Protein AF-A0AA37PE83-F1 (afdb_monomer_lite)

Foldseek 3Di:
DPPDDDDCCCVDVNVVALALLVLLQVPLPPDDPDNVCSNQVSLCRGPQRVDPPQQDDDPVDDFVVSQQSVLCSLLVDRPCPQPPDDDRGSSSCSVCVQLSLLLSLLVCLLVVPLVSNVVSVVVHPQLLSLLLSCLSSVVVVHCSCVVVCVVVVRDHDPDNSLLSNVVSHDPSSVSSCVVVLVVVPDPNLVSLVVVCVNDPVVNVVVVLVVVVVDDDVVSVVVVVVVVVVNVVSVVVNVVVVVVVVPDD

Sequence (248 aa):
MDMMPGIFRKHSWWADRRDLFTLLQHFGLSRTTEPRDINYALCGNSTDASGPGILTPDYEMLTHKLVQDVSKFLFLYDLTGVAGLRLVSITDLATRVEQLNHIAILGHIQNKDKTSCMRLISCETSVSRLRAAGAYARLCGSSMLDKVLRRNGIVLRRRDPIQEVFQDSGCDTIEFLISNLAALQHHEREAIGLIFKYRPLGDIADASKQFLSGNSRASWAHSWALAMLAAWLFHRWESFTTDRRLLP

Organism: NCBI:txid700344

Secondary structure (DSSP, 8-state):
--SS-SGGGGGSHHHH---HHHHHHHHTT---SSHHHHHHHHHHH-TTT-STTTS---SSS-HHHHHHHHHHHHHSS-GGG-TT----SHHHHHHHHHHHHHHHHHHHHHTT-HHHHHHHHHH---HHHHHHHHHHHHHTT--TTHHHHHHTT-PPPSS-HHHHHHHHS-HHHHHHHHHHHTT-TTSHHHHHHHHHHHS-HHHHHHHHHHHHTS--HHHHHHHHHHHHHHHHHHHHHHHHHHHGGG--

Radius of gyration: 20.69 Å; chains: 1; bounding box: 69×40×56 Å

pLDDT: mean 71.99, std 18.64, range [29.77, 92.81]

Structure (mmCIF, N/CA/C/O backbone):
data_AF-A0AA37PE83-F1
#
_entry.id   AF-A0AA37PE83-F1
#
loop_
_atom_site.group_PDB
_atom_site.id
_atom_site.type_symbol
_atom_site.label_atom_id
_atom_site.label_alt_id
_atom_site.label_comp_id
_atom_site.label_asym_id
_atom_site.label_entity_id
_atom_site.label_seq_id
_atom_site.pdbx_PDB_ins_code
_atom_site.Cartn_x
_atom_site.Cartn_y
_atom_site.Cartn_z
_atom_site.occupancy
_atom_site.B_iso_or_equiv
_atom_site.auth_seq_id
_atom_site.auth_comp_id
_atom_site.auth_asym_id
_atom_site.auth_atom_id
_atom_site.pdbx_PDB_model_num
ATOM 1 N N . MET A 1 1 ? -22.581 -2.296 13.962 1.00 45.69 1 MET A N 1
ATOM 2 C CA . MET A 1 1 ? -22.622 -1.150 13.028 1.00 45.69 1 MET A CA 1
ATOM 3 C C . MET A 1 1 ? -22.653 -1.698 11.620 1.00 45.69 1 MET A C 1
ATOM 5 O O . MET A 1 1 ? -21.804 -2.520 11.307 1.00 45.69 1 MET A O 1
ATOM 9 N N . ASP A 1 2 ? -23.610 -1.273 10.802 1.00 56.50 2 ASP A N 1
ATOM 10 C CA . ASP A 1 2 ? -23.607 -1.576 9.370 1.00 56.50 2 ASP A CA 1
ATOM 11 C C . ASP A 1 2 ? -23.003 -0.352 8.663 1.00 56.50 2 ASP A C 1
ATOM 13 O O . ASP A 1 2 ? -23.610 0.716 8.669 1.00 56.50 2 ASP A O 1
ATOM 17 N N . MET A 1 3 ? -21.769 -0.460 8.153 1.00 63.53 3 MET A N 1
ATOM 18 C CA . MET A 1 3 ? -21.036 0.691 7.584 1.00 63.53 3 MET A CA 1
ATOM 19 C C . MET A 1 3 ? -21.670 1.233 6.294 1.00 63.53 3 MET A C 1
ATOM 21 O O . MET A 1 3 ? -21.407 2.367 5.908 1.00 63.53 3 MET A O 1
ATOM 25 N N . MET A 1 4 ? -22.511 0.439 5.626 1.00 66.81 4 MET A N 1
ATOM 26 C CA . MET A 1 4 ? -23.218 0.859 4.419 1.00 66.81 4 MET A CA 1
ATOM 27 C C . MET A 1 4 ? -24.602 0.183 4.341 1.00 66.81 4 MET A C 1
ATOM 29 O O . MET A 1 4 ? -24.741 -0.876 3.719 1.00 66.81 4 MET A O 1
ATOM 33 N N . PRO A 1 5 ? -25.630 0.738 5.011 1.00 62.62 5 PRO A N 1
ATOM 34 C CA . PRO A 1 5 ? -26.968 0.158 5.005 1.00 62.62 5 PRO A CA 1
ATOM 35 C C . PRO A 1 5 ? -27.691 0.428 3.673 1.00 62.62 5 PRO A C 1
ATOM 37 O O . PRO A 1 5 ? -27.595 1.514 3.105 1.00 62.62 5 PRO A O 1
ATOM 40 N N . GLY A 1 6 ? -28.463 -0.552 3.190 1.00 73.69 6 GLY A N 1
ATOM 41 C CA . GLY A 1 6 ? -29.455 -0.353 2.126 1.00 73.69 6 GLY A CA 1
ATOM 42 C C . GLY A 1 6 ? -29.215 -1.087 0.799 1.00 73.69 6 GLY A C 1
ATOM 43 O O . GLY A 1 6 ? -28.262 -1.840 0.609 1.00 73.69 6 GLY A O 1
ATOM 44 N N . ILE A 1 7 ? -30.146 -0.862 -0.133 1.00 68.38 7 ILE A N 1
ATOM 45 C CA . ILE A 1 7 ? -30.316 -1.598 -1.402 1.00 68.38 7 ILE A CA 1
ATOM 46 C C . ILE A 1 7 ? -29.125 -1.377 -2.355 1.00 68.38 7 ILE A C 1
ATOM 48 O O . ILE A 1 7 ? -28.748 -2.274 -3.107 1.00 68.38 7 ILE A O 1
ATOM 52 N N . PHE A 1 8 ? -28.463 -0.220 -2.257 1.00 67.62 8 PHE A N 1
ATOM 53 C CA . PHE A 1 8 ? -27.291 0.131 -3.066 1.00 67.62 8 PHE A CA 1
ATOM 54 C C . PHE A 1 8 ? -26.040 -0.692 -2.740 1.00 67.62 8 PHE A C 1
ATOM 56 O O . PHE A 1 8 ? -25.096 -0.702 -3.524 1.00 67.62 8 PHE A O 1
ATOM 63 N N . ARG A 1 9 ? -26.037 -1.438 -1.627 1.00 73.81 9 ARG A N 1
ATOM 64 C CA . ARG A 1 9 ? -24.907 -2.277 -1.212 1.00 73.81 9 ARG A CA 1
ATOM 65 C C . ARG A 1 9 ? -24.540 -3.349 -2.230 1.00 73.81 9 ARG A C 1
ATOM 67 O O . ARG A 1 9 ? -23.369 -3.670 -2.349 1.00 73.81 9 ARG A O 1
ATOM 74 N N . LYS A 1 10 ? -25.524 -3.877 -2.966 1.00 74.88 10 LYS A N 1
ATOM 75 C CA . LYS A 1 10 ? -25.324 -4.911 -3.999 1.00 74.88 10 LYS A CA 1
ATOM 76 C C . LYS A 1 10 ? -24.744 -4.370 -5.309 1.00 74.88 10 LYS A C 1
ATOM 78 O O . LYS A 1 10 ? -24.352 -5.162 -6.155 1.00 74.88 10 LYS A O 1
ATOM 83 N N . HIS A 1 11 ? -24.737 -3.051 -5.484 1.00 77.44 11 HIS A N 1
ATOM 84 C CA . HIS A 1 11 ? -24.348 -2.387 -6.729 1.00 77.44 11 HIS A CA 1
ATOM 85 C C . HIS A 1 11 ? -23.204 -1.384 -6.528 1.00 77.44 11 HIS A C 1
ATOM 87 O O . HIS A 1 11 ? -22.958 -0.557 -7.400 1.00 77.44 11 HIS A O 1
ATOM 93 N N . SER A 1 12 ? -22.538 -1.412 -5.373 1.00 79.44 12 SER A N 1
ATOM 94 C CA . SER A 1 12 ? -21.402 -0.543 -5.074 1.00 79.44 12 SER A CA 1
ATOM 95 C C . SER A 1 12 ? -20.122 -1.354 -4.898 1.00 79.44 12 SER A C 1
ATOM 97 O O . SER A 1 12 ? -20.166 -2.574 -4.746 1.00 79.44 12 SER A O 1
ATOM 99 N N . TRP A 1 13 ? -18.992 -0.645 -4.804 1.00 80.81 13 TRP A N 1
ATOM 100 C CA . TRP A 1 13 ? -17.680 -1.215 -4.484 1.00 80.81 13 TRP A CA 1
ATOM 101 C C . TRP A 1 13 ? -17.703 -2.150 -3.259 1.00 80.81 13 TRP A C 1
ATOM 103 O O . TRP A 1 13 ? -16.908 -3.081 -3.183 1.00 80.81 13 TRP A O 1
ATOM 113 N N . TRP A 1 14 ? -18.644 -1.948 -2.324 1.00 82.31 14 TRP A N 1
ATOM 114 C CA . TRP A 1 14 ? -18.819 -2.792 -1.141 1.00 82.31 14 TRP A CA 1
ATOM 115 C C . TRP A 1 14 ? -19.218 -4.235 -1.492 1.00 82.31 14 TRP A C 1
ATOM 117 O O . TRP A 1 14 ? -18.885 -5.154 -0.750 1.00 82.31 14 TRP A O 1
ATOM 127 N N . ALA A 1 15 ? -19.956 -4.475 -2.579 1.00 78.19 15 ALA A N 1
ATOM 128 C CA . ALA A 1 15 ? -20.245 -5.841 -3.030 1.00 78.19 15 ALA A CA 1
ATOM 129 C C . ALA A 1 15 ? -19.031 -6.491 -3.703 1.00 78.19 15 ALA A C 1
ATOM 131 O O . ALA A 1 15 ? -18.844 -7.700 -3.572 1.00 78.19 15 ALA A O 1
ATOM 132 N N . ASP A 1 16 ? -18.213 -5.686 -4.380 1.00 77.25 16 ASP A N 1
ATOM 133 C CA . ASP A 1 16 ? -17.126 -6.166 -5.230 1.00 77.25 16 ASP A CA 1
ATOM 134 C C . ASP A 1 16 ? -15.856 -6.472 -4.435 1.00 77.25 16 ASP A C 1
ATOM 136 O O . ASP A 1 16 ? -15.210 -7.500 -4.652 1.00 77.25 16 ASP A O 1
ATOM 140 N N . ARG A 1 17 ? -15.475 -5.581 -3.511 1.00 82.88 17 ARG A N 1
ATOM 141 C CA . ARG A 1 17 ? -14.185 -5.656 -2.828 1.00 82.88 17 ARG A CA 1
ATOM 142 C C . ARG A 1 17 ? -14.255 -5.106 -1.408 1.00 82.88 17 ARG A C 1
ATOM 144 O O . ARG A 1 17 ? -14.419 -3.912 -1.186 1.00 82.88 17 ARG A O 1
ATOM 151 N N . ARG A 1 18 ? -14.100 -6.005 -0.433 1.00 88.00 18 ARG A N 1
ATOM 152 C CA . ARG A 1 18 ? -14.115 -5.696 1.008 1.00 88.00 18 ARG A CA 1
ATOM 153 C C . ARG A 1 18 ? -12.852 -6.169 1.705 1.00 88.00 18 ARG A C 1
ATOM 155 O O . ARG A 1 18 ? -12.926 -6.699 2.804 1.00 88.00 18 ARG A O 1
ATOM 162 N N . ASP A 1 19 ? -11.708 -6.033 1.052 1.00 90.75 19 ASP A N 1
ATOM 163 C CA . ASP A 1 19 ? -10.437 -6.225 1.744 1.00 90.75 19 ASP A CA 1
ATOM 164 C C . ASP A 1 19 ? -10.110 -5.014 2.629 1.00 90.75 19 ASP A C 1
ATOM 166 O O . ASP A 1 19 ? -10.685 -3.926 2.484 1.00 90.75 19 ASP A O 1
ATOM 170 N N . LEU A 1 20 ? -9.188 -5.209 3.573 1.00 91.50 20 LEU A N 1
ATOM 171 C CA . LEU A 1 20 ? -8.849 -4.181 4.554 1.00 91.50 20 LEU A CA 1
ATOM 172 C C . LEU A 1 20 ? -8.273 -2.932 3.874 1.00 91.50 20 LEU A C 1
ATOM 174 O O . LEU A 1 20 ? -8.510 -1.817 4.335 1.00 91.50 20 LEU A O 1
ATOM 178 N N . PHE A 1 21 ? -7.569 -3.117 2.755 1.00 91.75 21 PHE A N 1
ATOM 179 C CA . PHE A 1 21 ? -7.047 -2.035 1.926 1.00 91.75 21 PHE A CA 1
ATOM 180 C C . PHE A 1 21 ? -8.169 -1.107 1.439 1.00 91.75 21 PHE A C 1
ATOM 182 O O . PHE A 1 21 ? -8.131 0.101 1.683 1.00 91.75 21 PHE A O 1
ATOM 189 N N . THR A 1 22 ? -9.199 -1.678 0.812 1.00 90.12 22 THR A N 1
ATOM 190 C CA . THR A 1 22 ? -10.344 -0.931 0.269 1.00 90.12 22 THR A CA 1
ATOM 191 C C . THR A 1 22 ? -11.151 -0.279 1.393 1.00 90.12 22 THR A C 1
ATOM 193 O O . THR A 1 22 ? -11.563 0.879 1.301 1.00 90.12 22 THR A O 1
ATOM 196 N N . LEU A 1 23 ? -11.332 -0.989 2.509 1.00 91.12 23 LEU A N 1
ATOM 197 C CA . LEU A 1 23 ? -12.021 -0.457 3.682 1.00 91.12 23 LEU A CA 1
ATOM 198 C C . LEU A 1 23 ? -11.279 0.736 4.306 1.00 91.12 23 LEU A C 1
ATOM 200 O O . LEU A 1 23 ? -11.919 1.730 4.650 1.00 91.12 23 LEU A O 1
ATOM 204 N N . LEU A 1 24 ? -9.948 0.692 4.399 1.00 90.50 24 LEU A N 1
ATOM 205 C CA . LEU A 1 24 ? -9.141 1.824 4.870 1.00 90.50 24 LEU A CA 1
ATOM 206 C C . LEU A 1 24 ? -9.205 3.022 3.923 1.00 90.50 24 LEU A C 1
ATOM 208 O O . LEU A 1 24 ? -9.301 4.153 4.396 1.00 90.50 24 LEU A O 1
ATOM 212 N N . GLN A 1 25 ? -9.210 2.785 2.611 1.00 88.94 25 GLN A N 1
ATOM 213 C CA . GLN A 1 25 ? -9.329 3.845 1.609 1.00 88.94 25 GLN A CA 1
ATOM 214 C C . GLN A 1 25 ? -10.647 4.625 1.751 1.00 88.94 25 GLN A C 1
ATOM 216 O O . GLN A 1 25 ? -10.657 5.849 1.632 1.00 88.94 25 GLN A O 1
ATOM 221 N N . HIS A 1 26 ? -11.755 3.935 2.034 1.00 87.62 26 HIS A N 1
ATOM 222 C CA . HIS A 1 26 ? -13.078 4.561 2.110 1.00 87.62 26 HIS A CA 1
ATOM 223 C C . HIS A 1 26 ? -13.471 5.050 3.508 1.00 87.62 26 HIS A C 1
ATOM 225 O O . HIS A 1 26 ? -14.160 6.062 3.627 1.00 87.62 26 HIS A O 1
ATOM 231 N N . PHE A 1 27 ? -13.054 4.347 4.562 1.00 88.75 27 PHE A N 1
ATOM 232 C CA . PHE A 1 27 ? -13.527 4.586 5.928 1.00 88.75 27 PHE A CA 1
ATOM 233 C C . PHE A 1 27 ? -12.411 4.865 6.934 1.00 88.75 27 PHE A C 1
ATOM 235 O O . PHE A 1 27 ? -12.715 5.162 8.090 1.00 88.75 27 PHE A O 1
ATOM 242 N N . GLY A 1 28 ? -11.139 4.828 6.534 1.00 85.69 28 GLY A N 1
ATOM 243 C CA . GLY A 1 28 ? -10.006 5.009 7.446 1.00 85.69 28 GLY A CA 1
ATOM 244 C C . GLY A 1 28 ? -9.911 6.398 8.093 1.00 85.69 28 GLY A C 1
ATOM 245 O O . GLY A 1 28 ? -9.179 6.564 9.063 1.00 85.69 28 GLY A O 1
ATOM 246 N N . LEU A 1 29 ? -10.673 7.381 7.597 1.00 86.62 29 LEU A N 1
ATOM 247 C CA . LEU A 1 29 ? -10.790 8.735 8.164 1.00 86.62 29 LEU A CA 1
ATOM 248 C C . LEU A 1 29 ? -12.126 8.972 8.890 1.00 86.62 29 LEU A C 1
ATOM 250 O O . LEU A 1 29 ? -12.487 10.116 9.178 1.00 86.62 29 LEU A O 1
ATOM 254 N N . SER A 1 30 ? -12.890 7.910 9.155 1.00 84.38 30 SER A N 1
ATOM 255 C CA . SER A 1 30 ? -14.155 8.007 9.888 1.00 84.38 30 SER A CA 1
ATOM 256 C C . SER A 1 30 ? -13.922 8.519 11.307 1.00 84.38 30 SER A C 1
ATOM 258 O O . SER A 1 30 ? -12.906 8.228 11.930 1.00 84.38 30 SER A O 1
ATOM 260 N N . ARG A 1 31 ? -14.880 9.278 11.848 1.00 79.94 31 ARG A N 1
ATOM 261 C CA . ARG A 1 31 ? -14.774 9.790 13.219 1.00 79.94 31 ARG A CA 1
ATOM 262 C C . ARG A 1 31 ? -14.907 8.651 14.227 1.00 79.94 31 ARG A C 1
ATOM 264 O O . ARG A 1 31 ? -15.923 7.960 14.228 1.00 79.94 31 ARG A O 1
ATOM 271 N N . THR A 1 32 ? -13.934 8.528 15.123 1.00 79.81 32 THR A N 1
ATOM 272 C CA . THR A 1 32 ? -13.999 7.651 16.298 1.00 79.81 32 THR A CA 1
ATOM 273 C C . THR A 1 32 ? -13.432 8.372 17.510 1.00 79.81 32 THR A C 1
ATOM 275 O O . THR A 1 32 ? -12.628 9.295 17.378 1.00 79.81 32 THR A O 1
ATOM 278 N N . THR A 1 33 ? -13.885 7.973 18.696 1.00 79.62 33 THR A N 1
ATOM 279 C CA . THR A 1 33 ? -13.349 8.491 19.962 1.00 79.62 33 THR A CA 1
ATOM 280 C C . THR A 1 33 ? -11.978 7.885 20.250 1.00 79.62 33 THR A C 1
ATOM 282 O O . THR A 1 33 ? -11.092 8.572 20.745 1.00 79.62 33 THR A O 1
ATOM 285 N N . GLU A 1 34 ? -11.797 6.613 19.893 1.00 82.69 34 GLU A N 1
ATOM 286 C CA . GLU A 1 34 ? -10.542 5.880 20.015 1.00 82.69 34 GLU A CA 1
ATOM 287 C C . GLU A 1 34 ? -10.014 5.544 18.606 1.00 82.69 34 GLU A C 1
ATOM 289 O O . GLU A 1 34 ? -10.690 4.840 17.849 1.00 82.69 34 GLU A O 1
ATOM 294 N N . PRO A 1 35 ? -8.829 6.041 18.201 1.00 76.50 35 PRO A N 1
ATOM 295 C CA . PRO A 1 35 ? -8.258 5.784 16.876 1.00 76.50 35 PRO A CA 1
ATOM 296 C C . PRO A 1 35 ? -8.161 4.299 16.500 1.00 76.50 35 PRO A C 1
ATOM 298 O O . PRO A 1 35 ? -8.314 3.955 15.325 1.00 76.50 35 PRO A O 1
ATOM 301 N N . ARG A 1 36 ? -7.938 3.408 17.477 1.00 85.75 36 ARG A N 1
ATOM 302 C CA . ARG A 1 36 ? -7.867 1.951 17.249 1.00 85.75 36 ARG A CA 1
ATOM 303 C C . ARG A 1 36 ? -9.196 1.347 16.794 1.00 85.75 36 ARG A C 1
ATOM 305 O O . ARG A 1 36 ? -9.181 0.370 16.044 1.00 85.75 36 ARG A O 1
ATOM 312 N N . ASP A 1 37 ? -10.324 1.953 17.173 1.00 87.25 37 ASP A N 1
ATOM 313 C CA . ASP A 1 37 ? -11.660 1.460 16.819 1.00 87.25 37 ASP A CA 1
ATOM 314 C C . ASP A 1 37 ? -11.876 1.432 15.311 1.00 87.25 37 ASP A C 1
ATOM 316 O O . ASP A 1 37 ? -12.517 0.510 14.814 1.00 87.25 37 ASP A O 1
ATOM 320 N N . ILE A 1 38 ? -11.312 2.397 14.570 1.00 86.88 38 ILE A N 1
ATOM 321 C CA . ILE A 1 38 ? -11.371 2.392 13.102 1.00 86.88 38 ILE A CA 1
ATOM 322 C C . ILE A 1 38 ? -10.777 1.085 12.597 1.00 86.88 38 ILE A C 1
ATOM 324 O O . ILE A 1 38 ? -11.404 0.362 11.833 1.00 86.88 38 ILE A O 1
ATOM 328 N N . ASN A 1 39 ? -9.579 0.749 13.060 1.00 86.25 39 ASN A N 1
ATOM 329 C CA . ASN A 1 39 ? -8.865 -0.411 12.563 1.00 86.25 39 ASN A CA 1
ATOM 330 C C . ASN A 1 39 ? -9.590 -1.711 12.909 1.00 86.25 39 ASN A C 1
ATOM 332 O O . ASN A 1 39 ? -9.850 -2.519 12.023 1.00 86.25 39 ASN A O 1
ATOM 336 N N . TYR A 1 40 ? -9.999 -1.881 14.167 1.00 87.75 40 TYR A N 1
ATOM 337 C CA . TYR A 1 40 ? -10.698 -3.092 14.597 1.00 87.75 40 TYR A CA 1
ATOM 338 C C . TYR A 1 40 ? -12.077 -3.236 13.953 1.00 87.75 40 TYR A C 1
ATOM 340 O O . TYR A 1 40 ? -12.451 -4.341 13.552 1.00 87.75 40 TYR A O 1
ATOM 348 N N . ALA A 1 41 ? -12.804 -2.134 13.755 1.00 88.69 41 ALA A N 1
ATOM 349 C CA . ALA A 1 41 ? -14.061 -2.158 13.019 1.00 88.69 41 ALA A CA 1
ATOM 350 C C . ALA A 1 41 ? -13.848 -2.563 11.553 1.00 88.69 41 ALA A C 1
ATOM 352 O O . ALA A 1 41 ? -14.590 -3.408 11.044 1.00 88.69 41 ALA A O 1
ATOM 353 N N . LEU A 1 42 ? -12.842 -1.998 10.875 1.00 89.75 42 LEU A N 1
ATOM 354 C CA . LEU A 1 42 ? -12.539 -2.339 9.483 1.00 89.75 42 LEU A CA 1
ATOM 355 C C . LEU A 1 42 ? -12.021 -3.776 9.353 1.00 89.75 42 LEU A C 1
ATOM 357 O O . LEU A 1 42 ? -12.479 -4.492 8.467 1.00 89.75 42 LEU A O 1
ATOM 361 N N . CYS A 1 43 ? -11.170 -4.243 10.269 1.00 89.12 43 CYS A N 1
ATOM 362 C CA . CYS A 1 43 ? -10.712 -5.634 10.312 1.00 89.12 43 CYS A CA 1
ATOM 363 C C . CYS A 1 43 ? -11.883 -6.605 10.470 1.00 89.12 43 CYS A C 1
ATOM 365 O O . CYS A 1 43 ? -11.996 -7.557 9.702 1.00 89.12 43 CYS A O 1
ATOM 367 N N . GLY A 1 44 ? -12.808 -6.324 11.394 1.00 86.38 44 GLY A N 1
ATOM 368 C CA . GLY A 1 44 ? -14.001 -7.148 11.604 1.00 86.38 44 GLY A CA 1
ATOM 369 C C . GLY A 1 44 ? -14.965 -7.183 10.410 1.00 86.38 44 GLY A C 1
ATOM 370 O O . GLY A 1 44 ? -15.763 -8.109 10.301 1.00 86.38 44 GLY A O 1
ATOM 371 N N . ASN A 1 45 ? -14.891 -6.202 9.505 1.00 86.69 45 ASN A N 1
ATOM 372 C CA . ASN A 1 45 ? -15.703 -6.151 8.283 1.00 86.69 45 ASN A CA 1
ATOM 373 C C . ASN A 1 45 ? -14.951 -6.612 7.029 1.00 86.69 45 ASN A C 1
ATOM 375 O O . ASN A 1 45 ? -15.576 -6.772 5.974 1.00 86.69 45 ASN A O 1
ATOM 379 N N . SER A 1 46 ? -13.639 -6.814 7.137 1.00 89.75 46 SER A N 1
ATOM 380 C CA . SER A 1 46 ? -12.796 -7.187 6.016 1.00 89.75 46 SER A CA 1
ATOM 381 C C . SER A 1 46 ? -12.910 -8.669 5.687 1.00 89.75 46 SER A C 1
ATOM 383 O O . SER A 1 46 ? -12.812 -9.516 6.567 1.00 89.75 46 SER A O 1
ATOM 385 N N . THR A 1 47 ? -12.996 -9.009 4.404 1.00 89.19 47 THR A N 1
ATOM 386 C CA . THR A 1 47 ? -12.944 -10.400 3.939 1.00 89.19 47 THR A CA 1
ATOM 387 C C . THR A 1 47 ? -11.573 -11.050 4.110 1.00 89.19 47 THR A C 1
ATOM 389 O O . THR A 1 47 ? -11.501 -12.275 4.131 1.00 89.19 47 THR A O 1
ATOM 392 N N . ASP A 1 48 ? -10.493 -10.265 4.202 1.00 89.56 48 ASP A N 1
ATOM 393 C CA . ASP A 1 48 ? -9.123 -10.784 4.330 1.00 89.56 48 ASP A CA 1
ATOM 394 C C . ASP A 1 48 ? -8.539 -10.668 5.747 1.00 89.56 48 ASP A C 1
ATOM 396 O O . ASP A 1 48 ? -7.545 -11.330 6.042 1.00 89.56 48 ASP A O 1
ATOM 400 N N . ALA A 1 49 ? -9.167 -9.881 6.630 1.00 88.12 49 ALA A N 1
ATOM 401 C CA . ALA A 1 49 ? -8.664 -9.609 7.980 1.00 88.12 49 ALA A CA 1
ATOM 402 C C . ALA A 1 49 ? -9.614 -10.025 9.118 1.00 88.12 49 ALA A C 1
ATOM 404 O O . ALA A 1 49 ? -9.209 -9.978 10.278 1.00 88.12 49 ALA A O 1
ATOM 405 N N . SER A 1 50 ? -10.837 -10.493 8.829 1.00 83.12 50 SER A N 1
ATOM 406 C CA . SER A 1 50 ? -11.809 -10.900 9.862 1.00 83.12 50 SER A CA 1
ATOM 407 C C . SER A 1 50 ? -11.507 -12.253 10.533 1.00 83.12 50 SER A C 1
ATOM 409 O O . SER A 1 50 ? -12.353 -12.784 11.252 1.00 83.12 50 SER A O 1
ATOM 411 N N . GLY A 1 51 ? -10.349 -12.860 10.261 1.00 77.88 51 GLY A N 1
ATOM 412 C CA . GLY A 1 51 ? -9.959 -14.167 10.791 1.00 77.88 51 GLY A CA 1
ATOM 413 C C . GLY A 1 51 ? -9.277 -14.088 12.165 1.00 77.88 51 GLY A C 1
ATOM 414 O O . GLY A 1 51 ? -8.608 -13.096 12.468 1.00 77.88 51 GLY A O 1
ATOM 415 N N . PRO A 1 52 ? -9.390 -15.138 13.000 1.00 73.56 52 PRO A N 1
ATOM 416 C CA . PRO A 1 52 ? -8.692 -15.190 14.281 1.00 73.56 52 PRO A CA 1
ATOM 417 C C . PRO A 1 52 ? -7.171 -15.124 14.078 1.00 73.56 52 PRO A C 1
ATOM 419 O O . PRO A 1 52 ? -6.618 -15.841 13.246 1.00 73.56 52 PRO A O 1
ATOM 422 N N . GLY A 1 53 ? -6.496 -14.268 14.852 1.00 72.62 53 GLY A N 1
ATOM 423 C CA . GLY A 1 53 ? -5.032 -14.162 14.870 1.00 72.62 53 GLY A CA 1
ATOM 424 C C . GLY A 1 53 ? -4.406 -13.283 13.784 1.00 72.62 53 GLY A C 1
ATOM 425 O O . GLY A 1 53 ? -3.185 -13.175 13.752 1.00 72.62 53 GLY A O 1
ATOM 426 N N . ILE A 1 54 ? -5.199 -12.649 12.913 1.00 74.50 54 ILE A N 1
ATOM 427 C CA . ILE A 1 54 ? -4.673 -11.774 11.853 1.00 74.50 54 ILE A CA 1
ATOM 428 C C . ILE A 1 54 ? -4.417 -10.359 12.390 1.00 74.50 54 ILE A C 1
ATOM 430 O O . ILE A 1 54 ? -3.294 -9.870 12.323 1.00 74.50 54 ILE A O 1
ATOM 434 N N . LEU A 1 55 ? -5.447 -9.720 12.954 1.00 81.38 55 LEU A N 1
ATOM 435 C CA . LEU A 1 55 ? -5.398 -8.387 13.572 1.00 81.38 55 LEU A CA 1
ATOM 436 C C . LEU A 1 55 ? -6.402 -8.334 14.735 1.00 81.38 55 LEU A C 1
ATOM 438 O O . LEU A 1 55 ? -7.399 -7.611 14.703 1.00 81.38 55 LEU A O 1
ATOM 442 N N . THR A 1 56 ? -6.187 -9.191 15.736 1.00 82.62 56 THR A N 1
ATOM 443 C CA . THR A 1 56 ? -7.099 -9.328 16.878 1.00 82.62 56 THR A CA 1
ATOM 444 C C . THR A 1 56 ? -7.159 -8.021 17.681 1.00 82.62 56 THR A C 1
ATOM 446 O O . THR A 1 56 ? -6.105 -7.442 17.945 1.00 82.62 56 THR A O 1
ATOM 449 N N . PRO A 1 57 ? -8.355 -7.561 18.098 1.00 84.38 57 PRO A N 1
ATOM 450 C CA . PRO A 1 57 ? -8.482 -6.371 18.927 1.00 84.38 57 PRO A CA 1
ATOM 451 C C . PRO A 1 57 ? -7.708 -6.494 20.239 1.00 84.38 57 PRO A C 1
ATOM 453 O O . PRO A 1 57 ? -8.043 -7.314 21.091 1.00 84.38 57 PRO A O 1
ATOM 456 N N . ASP A 1 58 ? -6.693 -5.650 20.395 1.00 87.44 58 ASP A N 1
ATOM 457 C CA . ASP A 1 58 ? -5.919 -5.489 21.621 1.00 87.44 58 ASP A CA 1
ATOM 458 C C . ASP A 1 58 ? -5.807 -3.991 21.938 1.00 87.44 58 ASP A C 1
ATOM 460 O O . ASP A 1 58 ? -5.149 -3.218 21.237 1.00 87.44 58 ASP A O 1
ATOM 464 N N . TYR A 1 59 ? -6.513 -3.551 22.976 1.00 86.94 59 TYR A N 1
ATOM 465 C CA . TYR A 1 59 ? -6.526 -2.147 23.393 1.00 86.94 59 TYR A CA 1
ATOM 466 C C . TYR A 1 59 ? -5.354 -1.784 24.315 1.00 86.94 59 TYR A C 1
ATOM 468 O O . TYR A 1 59 ? -5.113 -0.597 24.559 1.00 86.94 59 TYR A O 1
ATOM 476 N N . GLU A 1 60 ? -4.598 -2.773 24.787 1.00 89.56 60 GLU A N 1
ATOM 477 C CA . GLU A 1 60 ? -3.359 -2.567 25.538 1.00 89.56 60 GLU A CA 1
ATOM 478 C C . GLU A 1 60 ? -2.169 -2.376 24.585 1.00 89.56 60 GLU A C 1
ATOM 480 O O . GLU A 1 60 ? -1.201 -1.688 24.921 1.00 89.56 60 GLU A O 1
ATOM 485 N N . MET A 1 61 ? -2.271 -2.887 23.352 1.00 87.94 61 MET A N 1
ATOM 486 C CA . MET A 1 61 ? -1.252 -2.714 22.318 1.00 87.94 61 MET A CA 1
ATOM 487 C C . MET A 1 61 ? -0.963 -1.237 22.010 1.00 87.94 61 MET A C 1
ATOM 489 O O . MET A 1 61 ? -1.844 -0.409 21.753 1.00 87.94 61 MET A O 1
ATOM 493 N N . LEU A 1 62 ? 0.325 -0.901 21.959 1.00 88.56 62 LEU A N 1
ATOM 494 C CA . LEU A 1 62 ? 0.798 0.438 21.617 1.00 88.56 62 LEU A CA 1
ATOM 495 C C . LEU A 1 62 ? 0.471 0.794 20.157 1.00 88.56 62 LEU A C 1
ATOM 497 O O . LEU A 1 62 ? 0.642 -0.015 19.248 1.00 88.56 62 LEU A O 1
ATOM 501 N N . THR A 1 63 ? 0.071 2.044 19.907 1.00 85.62 63 THR A N 1
ATOM 502 C CA . THR A 1 63 ? -0.373 2.507 18.577 1.00 85.62 63 THR A CA 1
ATOM 503 C C . THR A 1 63 ? 0.661 2.279 17.474 1.00 85.62 63 THR A C 1
ATOM 505 O O . THR A 1 63 ? 0.304 1.847 16.384 1.00 85.62 63 THR A O 1
ATOM 508 N N . HIS A 1 64 ? 1.948 2.512 17.747 1.00 85.56 64 HIS A N 1
ATOM 509 C CA . HIS A 1 64 ? 3.008 2.293 16.757 1.00 85.56 64 HIS A CA 1
ATOM 510 C C . HIS A 1 64 ? 3.128 0.816 16.350 1.00 85.56 64 HIS A C 1
ATOM 512 O O . HIS A 1 64 ? 3.422 0.514 15.195 1.00 85.56 64 HIS A O 1
ATOM 518 N N . LYS A 1 65 ? 2.871 -0.103 17.289 1.00 88.44 65 LYS A N 1
ATOM 519 C CA . LYS A 1 65 ? 2.920 -1.542 17.047 1.00 88.44 65 LYS A CA 1
ATOM 520 C C . LYS A 1 65 ? 1.740 -1.980 16.184 1.00 88.44 65 LYS A C 1
ATOM 522 O O . LYS A 1 65 ? 1.947 -2.657 15.184 1.00 88.44 65 LYS A O 1
ATOM 527 N N . LEU A 1 66 ? 0.546 -1.469 16.486 1.00 88.44 66 LEU A N 1
ATOM 528 C CA . LEU A 1 66 ? -0.640 -1.667 15.652 1.00 88.44 66 LEU A CA 1
ATOM 529 C C . LEU A 1 66 ? -0.420 -1.156 14.218 1.00 88.44 66 LEU A C 1
ATOM 531 O O . LEU A 1 66 ? -0.708 -1.865 13.259 1.00 88.44 66 LEU A O 1
ATOM 535 N N . VAL A 1 67 ? 0.125 0.055 14.058 1.00 88.56 67 VAL A N 1
ATOM 536 C CA . VAL A 1 67 ? 0.455 0.627 12.739 1.00 88.56 67 VAL A CA 1
ATOM 537 C C . VAL A 1 67 ? 1.445 -0.265 11.985 1.00 88.56 67 VAL A C 1
ATOM 539 O O . VAL A 1 67 ? 1.253 -0.512 10.793 1.00 88.56 67 VAL A O 1
ATOM 542 N N . GLN A 1 68 ? 2.473 -0.786 12.659 1.00 89.44 68 GLN A N 1
ATOM 543 C CA . GLN A 1 68 ? 3.436 -1.707 12.054 1.00 89.44 68 GLN A CA 1
ATOM 544 C C . GLN A 1 68 ? 2.776 -3.014 11.597 1.00 89.44 68 GLN A C 1
ATOM 546 O O . GLN A 1 68 ? 3.004 -3.449 10.468 1.00 89.44 68 GLN A O 1
ATOM 551 N N . ASP A 1 69 ? 1.961 -3.633 12.450 1.00 90.06 69 ASP A N 1
ATOM 552 C CA . ASP A 1 69 ? 1.340 -4.929 12.162 1.00 90.06 69 ASP A CA 1
ATOM 553 C C . ASP A 1 69 ? 0.332 -4.809 11.010 1.00 90.06 69 ASP A C 1
ATOM 555 O O . ASP A 1 69 ? 0.335 -5.621 10.083 1.00 90.06 69 ASP A O 1
ATOM 559 N N . VAL A 1 70 ? -0.434 -3.718 10.980 1.00 90.38 70 VAL A N 1
ATOM 560 C CA . VAL A 1 70 ? -1.361 -3.407 9.882 1.00 90.38 70 VAL A CA 1
ATOM 561 C C . VAL A 1 70 ? -0.607 -3.105 8.589 1.00 90.38 70 VAL A C 1
ATOM 563 O O . VAL A 1 70 ? -0.999 -3.583 7.527 1.00 90.38 70 VAL A O 1
ATOM 566 N N . SER A 1 71 ? 0.513 -2.377 8.663 1.00 90.69 71 SER A N 1
ATOM 567 C CA . SER A 1 71 ? 1.372 -2.130 7.495 1.00 90.69 71 SER A CA 1
ATOM 568 C C . SER A 1 71 ? 1.895 -3.439 6.906 1.00 90.69 71 SER A C 1
ATOM 570 O O . SER A 1 71 ? 1.790 -3.664 5.702 1.00 90.69 71 SER A O 1
ATOM 572 N N . LYS A 1 72 ? 2.414 -4.335 7.753 1.00 91.00 72 LYS A N 1
ATOM 573 C CA . LYS A 1 72 ? 2.907 -5.652 7.329 1.00 91.00 72 LYS A CA 1
ATOM 574 C C . LYS A 1 72 ? 1.800 -6.493 6.711 1.00 91.00 72 LYS A C 1
ATOM 576 O O . LYS A 1 72 ? 2.032 -7.136 5.692 1.00 91.00 72 LYS A O 1
ATOM 581 N N . PHE A 1 73 ? 0.607 -6.465 7.296 1.00 91.81 73 PHE A N 1
ATOM 582 C CA . PHE A 1 73 ? -0.537 -7.199 6.774 1.00 91.81 73 PHE A CA 1
ATOM 583 C C . PHE A 1 73 ? -0.963 -6.708 5.380 1.00 91.81 73 PHE A C 1
ATOM 585 O O . PHE A 1 73 ? -1.132 -7.518 4.464 1.00 91.81 73 PHE A O 1
ATOM 592 N N . LEU A 1 74 ? -1.113 -5.390 5.213 1.00 91.62 74 LEU A N 1
ATOM 593 C CA . LEU A 1 74 ? -1.591 -4.779 3.970 1.00 91.62 74 LEU A CA 1
ATOM 594 C C . LEU A 1 74 ? -0.561 -4.859 2.849 1.00 91.62 74 LEU A C 1
ATOM 596 O O . LEU A 1 74 ? -0.891 -5.208 1.718 1.00 91.62 74 LEU A O 1
ATOM 600 N N . PHE A 1 75 ? 0.684 -4.518 3.168 1.00 92.19 75 PHE A N 1
ATOM 601 C CA . PHE A 1 75 ? 1.718 -4.259 2.175 1.00 92.19 75 PHE A CA 1
ATOM 602 C C . PHE A 1 75 ? 2.718 -5.405 2.035 1.00 92.19 75 PHE A C 1
ATOM 604 O O . PHE A 1 75 ? 3.591 -5.358 1.170 1.00 92.19 75 PHE A O 1
ATOM 611 N N . LEU A 1 76 ? 2.631 -6.428 2.894 1.00 90.38 76 LEU A N 1
ATOM 612 C CA . LEU A 1 76 ? 3.614 -7.516 2.976 1.00 90.38 76 LEU A CA 1
ATOM 613 C C . LEU A 1 76 ? 5.052 -7.000 3.131 1.00 90.38 76 LEU A C 1
ATOM 615 O O . LEU A 1 76 ? 6.011 -7.669 2.766 1.00 90.38 76 LEU A O 1
ATOM 619 N N . TYR A 1 77 ? 5.195 -5.777 3.631 1.00 84.88 77 TYR A N 1
ATOM 620 C CA . TYR A 1 77 ? 6.434 -5.023 3.654 1.00 84.88 77 TYR A CA 1
ATOM 621 C C . TYR A 1 77 ? 6.465 -4.192 4.930 1.00 84.88 77 TYR A C 1
ATOM 623 O O . TYR A 1 77 ? 5.464 -3.569 5.296 1.00 84.88 77 TYR A O 1
ATOM 631 N N . ASP A 1 78 ? 7.603 -4.179 5.624 1.00 81.75 78 ASP A N 1
ATOM 632 C CA . ASP A 1 78 ? 7.752 -3.329 6.800 1.00 81.75 78 ASP A CA 1
ATOM 633 C C . ASP A 1 78 ? 8.064 -1.895 6.368 1.00 81.75 78 ASP A C 1
ATOM 635 O O . ASP A 1 78 ? 9.207 -1.527 6.100 1.00 81.75 78 ASP A O 1
ATOM 639 N N . LEU A 1 79 ? 7.015 -1.080 6.289 1.00 82.69 79 LEU A N 1
ATOM 640 C CA . LEU A 1 79 ? 7.125 0.328 5.924 1.00 82.69 79 LEU A CA 1
ATOM 641 C C . LEU A 1 79 ? 7.639 1.209 7.072 1.00 82.69 79 LEU A C 1
ATOM 643 O O . LEU A 1 79 ? 8.028 2.346 6.826 1.00 82.69 79 LEU A O 1
ATOM 647 N N . THR A 1 80 ? 7.686 0.713 8.314 1.00 75.56 80 THR A N 1
ATOM 648 C CA . THR A 1 80 ? 8.095 1.535 9.471 1.00 75.56 80 THR A CA 1
ATOM 649 C C . THR A 1 80 ? 9.587 1.871 9.483 1.00 75.56 80 THR A C 1
ATOM 651 O O . THR A 1 80 ? 9.986 2.847 10.112 1.00 75.56 80 THR A O 1
ATOM 654 N N . GLY A 1 81 ? 10.405 1.098 8.760 1.00 72.81 81 GLY A N 1
ATOM 655 C CA . GLY A 1 81 ? 11.842 1.335 8.592 1.00 72.81 81 GLY A CA 1
ATOM 656 C C . GLY A 1 81 ? 12.218 2.099 7.319 1.00 72.81 81 GLY A C 1
ATOM 657 O O . GLY A 1 81 ? 13.404 2.278 7.050 1.00 72.81 81 GLY A O 1
ATOM 658 N N . VAL A 1 82 ? 11.243 2.519 6.507 1.00 75.75 82 VAL A N 1
ATOM 659 C CA . VAL A 1 82 ? 11.514 3.201 5.238 1.00 75.75 82 VAL A CA 1
ATOM 660 C C . VAL A 1 82 ? 11.901 4.661 5.490 1.00 75.75 82 VAL A C 1
ATOM 662 O O . VAL A 1 82 ? 11.147 5.420 6.095 1.00 75.75 82 VAL A O 1
ATOM 665 N N . ALA A 1 83 ? 13.076 5.066 4.999 1.00 68.06 83 ALA A N 1
ATOM 666 C CA . ALA A 1 83 ? 13.542 6.451 5.079 1.00 68.06 83 ALA A CA 1
ATOM 667 C C . ALA A 1 83 ? 12.539 7.417 4.420 1.00 68.06 83 ALA A C 1
ATOM 669 O O . ALA A 1 83 ? 11.948 7.097 3.391 1.00 68.06 83 ALA A O 1
ATOM 670 N N . GLY A 1 84 ? 12.317 8.577 5.044 1.00 67.81 84 GLY A N 1
ATOM 671 C CA . GLY A 1 84 ? 11.315 9.562 4.606 1.00 67.81 84 GLY A CA 1
ATOM 672 C C . GLY A 1 84 ? 9.872 9.222 5.005 1.00 67.81 84 GLY A C 1
ATOM 673 O O . GLY A 1 84 ? 8.998 10.090 5.020 1.00 67.81 84 GLY A O 1
ATOM 674 N N . LEU A 1 85 ? 9.599 7.982 5.424 1.00 75.94 85 LEU A N 1
ATOM 675 C CA . LEU A 1 85 ? 8.262 7.562 5.812 1.00 75.94 85 LEU A CA 1
ATOM 676 C C . LEU A 1 85 ? 8.057 7.642 7.327 1.00 75.94 85 LEU A C 1
ATOM 678 O O . LEU A 1 85 ? 8.631 6.883 8.102 1.00 75.94 85 LEU A O 1
ATOM 682 N N . ARG A 1 86 ? 7.171 8.540 7.763 1.00 79.75 86 ARG A N 1
ATOM 683 C CA . ARG A 1 86 ? 6.716 8.606 9.154 1.00 79.75 86 ARG A CA 1
ATOM 684 C C . ARG A 1 86 ? 5.252 8.177 9.252 1.00 79.75 86 ARG A C 1
ATOM 686 O O . ARG A 1 86 ? 4.370 8.911 8.819 1.00 79.75 86 ARG A O 1
ATOM 693 N N . LEU A 1 87 ? 5.017 6.989 9.809 1.00 82.75 87 LEU A N 1
ATOM 694 C CA . LEU A 1 87 ? 3.688 6.442 10.099 1.00 82.75 87 LEU A CA 1
ATOM 695 C C . LEU A 1 87 ? 3.508 6.377 11.618 1.00 82.75 87 LEU A C 1
ATOM 697 O O . LEU A 1 87 ? 4.044 5.482 12.270 1.00 82.75 87 LEU A O 1
ATOM 701 N N . VAL A 1 88 ? 2.817 7.361 12.196 1.00 81.00 88 VAL A N 1
ATOM 702 C CA . VAL A 1 88 ? 2.627 7.469 13.657 1.00 81.00 88 VAL A CA 1
ATOM 703 C C . VAL A 1 88 ? 1.229 7.009 14.057 1.00 81.00 88 VAL A C 1
ATOM 705 O O . VAL A 1 88 ? 1.026 6.542 15.178 1.00 81.00 88 VAL A O 1
ATOM 708 N N . SER A 1 89 ? 0.267 7.117 13.143 1.00 83.94 89 SER A N 1
ATOM 709 C CA . SER A 1 89 ? -1.143 6.852 13.396 1.00 83.94 89 SER A CA 1
ATOM 710 C C . SER A 1 89 ? -1.803 6.023 12.292 1.00 83.94 89 SER A C 1
ATOM 712 O O . SER A 1 89 ? -1.314 5.912 11.168 1.00 83.94 89 SER A O 1
ATOM 714 N N . ILE A 1 90 ? -2.969 5.462 12.616 1.00 83.38 90 ILE A N 1
ATOM 715 C CA . ILE A 1 90 ? -3.849 4.790 11.646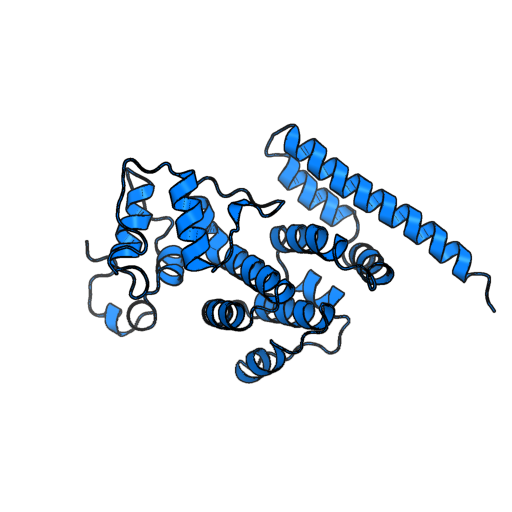 1.00 83.38 90 ILE A CA 1
ATOM 716 C C . ILE A 1 90 ? -4.344 5.784 10.588 1.00 83.38 90 ILE A C 1
ATOM 718 O O . ILE A 1 90 ? -4.499 5.428 9.424 1.00 83.38 90 ILE A O 1
ATOM 722 N N . THR A 1 91 ? -4.529 7.049 10.964 1.00 85.25 91 THR A N 1
ATOM 723 C CA . THR A 1 91 ? -4.890 8.122 10.035 1.00 85.25 91 THR A CA 1
ATOM 724 C C . THR A 1 91 ? -3.793 8.350 8.993 1.00 85.25 91 THR A C 1
ATOM 726 O O . THR A 1 91 ? -4.099 8.532 7.816 1.00 85.25 91 THR A O 1
ATOM 729 N N . ASP A 1 92 ? -2.515 8.267 9.378 1.00 85.75 92 ASP A N 1
ATOM 730 C CA . ASP A 1 92 ? -1.394 8.366 8.428 1.00 85.75 92 ASP A CA 1
ATOM 731 C C . ASP A 1 92 ? -1.417 7.208 7.421 1.00 85.75 92 ASP A C 1
ATOM 733 O O . ASP A 1 92 ? -1.175 7.412 6.231 1.00 85.75 92 ASP A O 1
ATOM 737 N N . LEU A 1 93 ? -1.752 5.997 7.885 1.00 86.94 93 LEU A N 1
ATOM 738 C CA . LEU A 1 93 ? -1.951 4.839 7.012 1.00 86.94 93 LEU A CA 1
ATOM 739 C C . LEU A 1 93 ? -3.108 5.064 6.038 1.00 86.94 93 LEU A C 1
ATOM 741 O O . LEU A 1 93 ? -2.936 4.877 4.837 1.00 86.94 93 LEU A O 1
ATOM 745 N N . ALA A 1 94 ? -4.270 5.487 6.539 1.00 88.06 94 ALA A N 1
ATOM 746 C CA . ALA A 1 94 ? -5.471 5.687 5.734 1.00 88.06 94 ALA A CA 1
ATOM 747 C C . ALA A 1 94 ? -5.296 6.793 4.681 1.00 88.06 94 ALA A C 1
ATOM 749 O O . ALA A 1 94 ? -5.642 6.601 3.518 1.00 88.06 94 ALA A O 1
ATOM 750 N N . THR A 1 95 ? -4.710 7.931 5.064 1.00 88.06 95 THR A N 1
ATOM 751 C CA . THR A 1 95 ? -4.490 9.071 4.152 1.00 88.06 95 THR A CA 1
ATOM 752 C C . THR A 1 95 ? -3.522 8.754 3.015 1.00 88.06 95 THR A C 1
ATOM 754 O O . THR A 1 95 ? -3.610 9.365 1.950 1.00 88.06 95 THR A O 1
ATOM 757 N N . ARG A 1 96 ? -2.598 7.809 3.219 1.00 88.12 96 ARG A N 1
ATOM 758 C CA . ARG A 1 96 ? -1.513 7.512 2.272 1.00 88.12 96 ARG A CA 1
ATOM 759 C C . ARG A 1 96 ? -1.584 6.098 1.706 1.00 88.12 96 ARG A C 1
ATOM 761 O O . ARG A 1 96 ? -0.664 5.699 1.000 1.00 88.12 96 ARG A O 1
ATOM 768 N N . VAL A 1 97 ? -2.656 5.345 1.961 1.00 89.81 97 VAL A N 1
ATOM 769 C CA . VAL A 1 97 ? -2.734 3.893 1.710 1.00 89.81 97 VAL A CA 1
ATOM 770 C C . VAL A 1 97 ? -2.304 3.489 0.293 1.00 89.81 97 VAL A C 1
ATOM 772 O O . VAL A 1 97 ? -1.523 2.556 0.124 1.00 89.81 97 VAL A O 1
ATOM 775 N N . GLU A 1 98 ? -2.706 4.241 -0.733 1.00 88.81 98 GLU A N 1
ATOM 776 C CA . GLU A 1 98 ? -2.305 3.961 -2.115 1.00 88.81 98 GLU A CA 1
ATOM 777 C C . GLU A 1 98 ? -0.842 4.334 -2.413 1.00 88.81 98 GLU A C 1
ATOM 779 O O . GLU A 1 98 ? -0.151 3.665 -3.176 1.00 88.81 98 GLU A O 1
ATOM 784 N N . GLN A 1 99 ? -0.342 5.420 -1.819 1.00 87.25 99 GLN A N 1
ATOM 785 C CA . GLN A 1 99 ? 1.061 5.820 -1.967 1.00 87.25 99 GLN A CA 1
ATOM 786 C C . GLN A 1 99 ? 1.978 4.786 -1.304 1.00 87.25 99 GLN A C 1
ATOM 788 O O . GLN A 1 99 ? 3.000 4.402 -1.871 1.00 87.25 99 GLN A O 1
ATOM 793 N N . LEU A 1 100 ? 1.580 4.305 -0.126 1.00 90.62 100 LEU A N 1
ATOM 794 C CA . LEU A 1 100 ? 2.259 3.248 0.616 1.00 90.62 100 LEU A CA 1
ATOM 795 C C . LEU A 1 100 ? 2.245 1.920 -0.147 1.00 90.62 100 LEU A C 1
ATOM 797 O O . LEU A 1 100 ? 3.270 1.243 -0.195 1.00 90.62 100 LEU A O 1
ATOM 801 N N . ASN A 1 101 ? 1.130 1.595 -0.811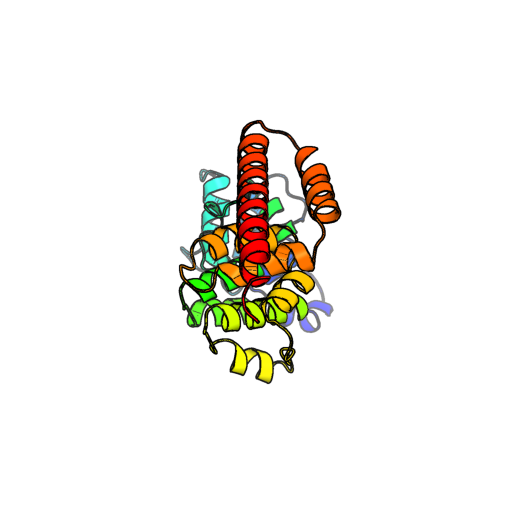 1.00 92.81 101 ASN A N 1
ATOM 802 C CA . ASN A 1 101 ? 1.041 0.442 -1.706 1.00 92.81 101 ASN A CA 1
ATOM 803 C C . ASN A 1 101 ? 2.098 0.502 -2.806 1.00 92.81 101 ASN A C 1
ATOM 805 O O . ASN A 1 101 ? 2.824 -0.464 -3.031 1.00 92.81 101 ASN A O 1
ATOM 809 N N . HIS A 1 102 ? 2.232 1.660 -3.452 1.00 90.56 102 HIS A N 1
ATOM 810 C CA . HIS A 1 102 ? 3.238 1.850 -4.485 1.00 90.56 102 HIS A CA 1
ATOM 811 C C . HIS A 1 102 ? 4.661 1.696 -3.946 1.00 90.56 102 HIS A C 1
ATOM 813 O O . HIS A 1 102 ? 5.445 0.956 -4.534 1.00 90.56 102 HIS A O 1
ATOM 819 N N . ILE A 1 103 ? 4.988 2.311 -2.805 1.00 89.69 103 ILE A N 1
ATOM 820 C CA . ILE A 1 103 ? 6.307 2.153 -2.164 1.00 89.69 103 ILE A CA 1
ATOM 821 C C . ILE A 1 103 ? 6.594 0.675 -1.862 1.00 89.69 103 ILE A C 1
ATOM 823 O O . ILE A 1 103 ? 7.683 0.184 -2.161 1.00 89.69 103 ILE A O 1
ATOM 827 N N . ALA A 1 104 ? 5.611 -0.057 -1.339 1.00 92.56 104 ALA A N 1
ATOM 828 C CA . ALA A 1 104 ? 5.749 -1.481 -1.064 1.00 92.56 104 ALA A CA 1
ATOM 829 C C . ALA A 1 104 ? 5.962 -2.312 -2.340 1.00 92.56 104 ALA A C 1
ATOM 831 O O . ALA A 1 104 ? 6.822 -3.192 -2.353 1.00 92.56 104 ALA A O 1
ATOM 832 N N . ILE A 1 105 ? 5.253 -2.006 -3.436 1.00 92.25 105 ILE A N 1
ATOM 83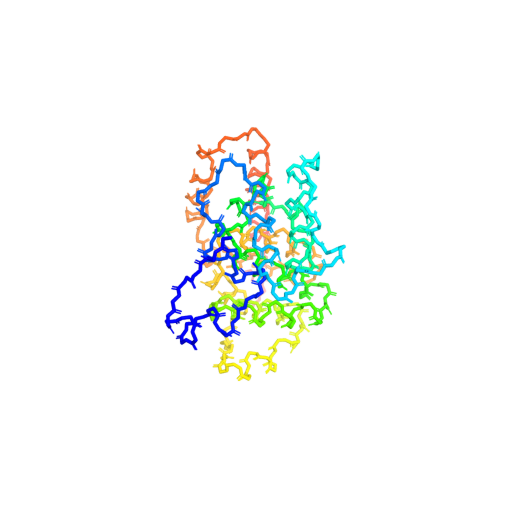3 C CA . ILE A 1 105 ? 5.498 -2.632 -4.747 1.00 92.25 105 ILE A CA 1
ATOM 834 C C . ILE A 1 105 ? 6.957 -2.422 -5.168 1.00 92.25 105 ILE A C 1
ATOM 836 O O . ILE A 1 105 ? 7.617 -3.379 -5.570 1.00 92.25 105 ILE A O 1
ATOM 840 N N . LEU A 1 106 ? 7.484 -1.200 -5.048 1.00 89.50 106 LEU A N 1
ATOM 841 C CA . LEU A 1 106 ? 8.876 -0.911 -5.406 1.00 89.50 106 LEU A CA 1
ATOM 842 C C . LEU A 1 106 ? 9.877 -1.688 -4.536 1.00 89.50 106 LEU A C 1
ATOM 844 O O . LEU A 1 106 ? 10.839 -2.243 -5.071 1.00 89.50 106 LEU A O 1
ATOM 848 N N . GLY A 1 107 ? 9.632 -1.789 -3.226 1.00 88.81 107 GLY A N 1
ATOM 849 C CA . GLY A 1 107 ? 10.451 -2.603 -2.319 1.00 88.81 107 GLY A CA 1
ATOM 850 C C . GLY A 1 107 ? 10.437 -4.091 -2.681 1.00 88.81 107 GLY A C 1
ATOM 851 O O . GLY A 1 107 ? 11.482 -4.741 -2.736 1.00 88.81 107 GLY A O 1
ATOM 852 N N . HIS A 1 108 ? 9.276 -4.640 -3.036 1.00 91.19 108 HIS A N 1
ATOM 853 C CA . HIS A 1 108 ? 9.174 -6.038 -3.468 1.00 91.19 108 HIS A CA 1
ATOM 854 C C . HIS A 1 108 ? 9.818 -6.303 -4.833 1.00 91.19 108 HIS A C 1
ATOM 856 O O . HIS A 1 108 ? 10.363 -7.387 -5.047 1.00 91.19 108 HIS A O 1
ATOM 862 N N . ILE A 1 109 ? 9.832 -5.323 -5.745 1.00 89.06 109 ILE A N 1
ATOM 863 C CA . ILE A 1 109 ? 10.589 -5.412 -7.005 1.00 89.06 109 ILE A CA 1
ATOM 864 C C . ILE A 1 109 ? 12.088 -5.561 -6.723 1.00 89.06 109 ILE A C 1
ATOM 866 O O . ILE A 1 109 ? 12.727 -6.424 -7.329 1.00 89.06 109 ILE A O 1
ATOM 870 N N . GLN A 1 110 ? 12.639 -4.766 -5.797 1.00 84.56 110 GLN A N 1
ATOM 871 C CA . GLN A 1 110 ? 14.052 -4.860 -5.395 1.00 84.56 110 GLN A CA 1
ATOM 872 C C . GLN A 1 110 ? 14.367 -6.232 -4.800 1.00 84.56 110 GLN A C 1
ATOM 874 O O . GLN A 1 110 ? 15.345 -6.872 -5.188 1.00 84.56 110 GLN A O 1
ATOM 879 N N . ASN A 1 111 ? 13.484 -6.716 -3.926 1.00 86.88 111 ASN A N 1
ATOM 880 C CA . ASN A 1 111 ? 13.610 -8.025 -3.288 1.00 86.88 111 ASN A CA 1
ATOM 881 C C . ASN A 1 111 ? 13.298 -9.198 -4.232 1.00 86.88 111 ASN A C 1
ATOM 883 O O . ASN A 1 111 ? 13.435 -10.354 -3.838 1.00 86.88 111 ASN A O 1
ATOM 887 N N . LYS A 1 112 ? 12.890 -8.921 -5.481 1.00 87.06 112 LYS A N 1
ATOM 888 C CA . LYS A 1 112 ? 12.462 -9.912 -6.482 1.00 87.06 112 LYS A CA 1
ATOM 889 C C . LYS A 1 112 ? 11.308 -10.805 -5.992 1.00 87.06 112 LYS A C 1
ATOM 891 O O . LYS A 1 112 ? 11.138 -11.922 -6.485 1.00 87.06 112 LYS A O 1
ATOM 896 N N . ASP A 1 113 ? 10.484 -10.305 -5.067 1.00 90.25 113 ASP A N 1
ATOM 897 C CA . ASP A 1 113 ? 9.304 -11.007 -4.562 1.00 90.25 113 ASP A CA 1
ATOM 898 C C . ASP A 1 113 ? 8.108 -10.778 -5.489 1.00 90.25 113 ASP A C 1
ATOM 900 O O . ASP A 1 113 ? 7.345 -9.807 -5.401 1.00 90.25 113 ASP A O 1
ATOM 904 N N . LYS A 1 114 ? 7.939 -11.729 -6.404 1.00 88.44 114 LYS A N 1
ATOM 905 C CA . LYS A 1 114 ? 6.848 -11.715 -7.371 1.00 88.44 114 LYS A CA 1
ATOM 906 C C . LYS A 1 114 ? 5.483 -11.876 -6.731 1.00 88.44 114 LYS A C 1
ATOM 908 O O . LYS A 1 114 ? 4.536 -11.231 -7.177 1.00 88.44 114 LYS A O 1
ATOM 913 N N . THR A 1 115 ? 5.356 -12.757 -5.749 1.00 89.75 115 THR A N 1
ATOM 914 C CA . THR A 1 115 ? 4.052 -13.120 -5.189 1.00 89.75 115 THR A CA 1
ATOM 915 C C . THR A 1 115 ? 3.449 -11.919 -4.473 1.00 89.75 115 THR A C 1
ATOM 917 O O . THR A 1 115 ? 2.296 -11.565 -4.739 1.00 89.75 115 THR A O 1
ATOM 920 N N . SER A 1 116 ? 4.257 -11.231 -3.666 1.00 91.12 116 SER A N 1
ATOM 921 C CA . SER A 1 116 ? 3.833 -10.018 -2.967 1.00 91.12 116 SE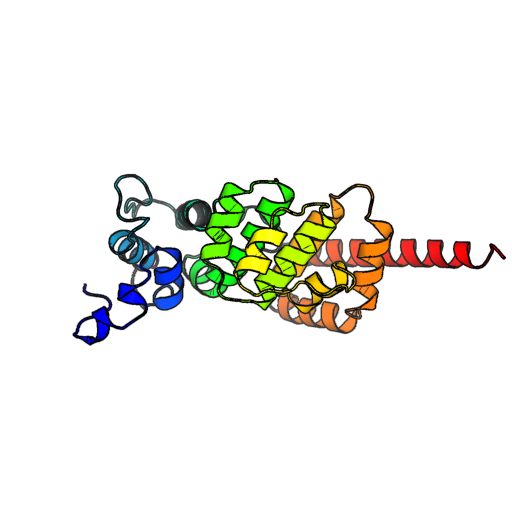R A CA 1
ATOM 922 C C . SER A 1 116 ? 3.538 -8.878 -3.943 1.00 91.12 116 SER A C 1
ATOM 924 O O . SER A 1 116 ? 2.461 -8.287 -3.867 1.00 91.12 116 SER A O 1
ATOM 926 N N . CYS A 1 117 ? 4.400 -8.640 -4.944 1.00 89.88 117 CYS A N 1
ATOM 927 C CA . CYS A 1 117 ? 4.136 -7.641 -5.992 1.00 89.88 117 CYS A CA 1
ATOM 928 C C . CYS A 1 117 ? 2.784 -7.857 -6.681 1.00 89.88 117 CYS A C 1
ATOM 930 O O . CYS A 1 117 ? 2.017 -6.915 -6.861 1.00 89.88 117 CYS A O 1
ATOM 932 N N . MET A 1 118 ? 2.484 -9.098 -7.076 1.00 87.62 118 MET A N 1
ATOM 933 C CA . MET A 1 118 ? 1.242 -9.423 -7.780 1.00 87.62 118 MET A CA 1
ATOM 934 C C . MET A 1 118 ? 0.006 -9.132 -6.931 1.00 87.62 118 MET A C 1
ATOM 936 O O . MET A 1 118 ? -0.977 -8.604 -7.456 1.00 87.62 118 MET A O 1
ATOM 940 N N . ARG A 1 119 ? 0.057 -9.453 -5.631 1.00 89.38 119 ARG A N 1
ATOM 941 C CA . ARG A 1 119 ? -1.041 -9.163 -4.703 1.00 89.38 119 ARG A CA 1
ATOM 942 C C . ARG A 1 119 ? -1.268 -7.655 -4.590 1.00 89.38 119 ARG A C 1
ATOM 944 O O . ARG A 1 119 ? -2.397 -7.212 -4.764 1.00 89.38 119 ARG A O 1
ATOM 951 N N . LEU A 1 120 ? -0.212 -6.869 -4.396 1.00 91.38 120 LEU A N 1
ATOM 952 C CA . LEU A 1 120 ? -0.320 -5.412 -4.238 1.00 91.38 120 LEU A CA 1
ATOM 953 C C . LEU A 1 120 ? -0.744 -4.687 -5.521 1.00 91.38 120 LEU A C 1
ATOM 955 O O . LEU A 1 120 ? -1.511 -3.728 -5.470 1.00 91.38 120 LEU A O 1
ATOM 959 N N . ILE A 1 121 ? -0.306 -5.167 -6.687 1.00 89.44 121 ILE A N 1
ATOM 960 C CA . ILE A 1 121 ? -0.725 -4.613 -7.984 1.00 89.44 121 ILE A CA 1
ATOM 961 C C . ILE A 1 121 ? -2.221 -4.802 -8.210 1.00 89.44 121 ILE A C 1
ATOM 963 O O . ILE A 1 121 ? -2.852 -3.935 -8.804 1.00 89.44 121 ILE A O 1
ATOM 967 N N . SER A 1 122 ? -2.808 -5.895 -7.714 1.00 85.94 122 SER A N 1
ATOM 968 C CA . SER A 1 122 ? -4.260 -6.077 -7.797 1.00 85.94 122 SER A CA 1
ATOM 969 C C . SER A 1 122 ? -5.033 -5.016 -7.004 1.00 85.94 122 SER A C 1
ATOM 971 O O . SER A 1 122 ? -6.186 -4.747 -7.325 1.00 85.94 122 SER A O 1
ATOM 973 N N . CYS A 1 123 ? -4.413 -4.404 -5.988 1.00 83.75 123 CYS A N 1
ATOM 974 C CA . CYS A 1 123 ? -4.964 -3.308 -5.184 1.00 83.75 123 CYS A CA 1
ATOM 975 C C . CYS A 1 123 ? -4.725 -1.920 -5.794 1.00 83.75 123 CYS A C 1
ATOM 977 O O . CYS A 1 123 ? -5.442 -0.983 -5.459 1.00 83.75 123 CYS A O 1
ATOM 979 N N . GLU A 1 124 ? -3.731 -1.770 -6.672 1.00 87.00 124 GLU A N 1
ATOM 980 C CA . GLU A 1 124 ? -3.370 -0.472 -7.236 1.00 87.00 124 GLU A CA 1
ATOM 981 C C . GLU A 1 124 ? -4.334 -0.063 -8.353 1.00 87.00 124 GLU A C 1
ATOM 983 O O . GLU A 1 124 ? -4.438 -0.719 -9.391 1.00 87.00 124 GLU A O 1
ATOM 988 N N . THR A 1 125 ? -4.998 1.072 -8.166 1.00 81.94 125 THR A N 1
ATOM 989 C CA . THR A 1 125 ? -5.918 1.648 -9.154 1.00 81.94 125 THR A CA 1
ATOM 990 C C . THR A 1 125 ? -5.243 2.710 -10.023 1.00 81.94 125 THR A C 1
ATOM 992 O O . THR A 1 125 ? -5.727 3.014 -11.117 1.00 81.94 125 THR A O 1
ATOM 995 N N . SER A 1 126 ? -4.104 3.267 -9.588 1.00 87.00 126 SER A N 1
ATOM 996 C CA . SER A 1 126 ? -3.408 4.312 -10.334 1.00 87.00 126 SER A CA 1
ATOM 997 C C . SER A 1 126 ? -2.556 3.740 -11.462 1.00 87.00 126 SER A C 1
ATOM 999 O O . SER A 1 126 ? -1.485 3.162 -11.256 1.00 87.00 126 SER A O 1
ATOM 1001 N N . VAL A 1 127 ? -2.990 3.996 -12.697 1.00 86.75 127 VAL A N 1
ATOM 1002 C CA . VAL A 1 127 ? -2.241 3.635 -13.909 1.00 86.75 127 VAL A CA 1
ATOM 1003 C C . VAL A 1 127 ? -0.849 4.273 -13.922 1.00 86.75 127 VAL A C 1
ATOM 1005 O O . VAL A 1 127 ? 0.103 3.633 -14.364 1.00 86.75 127 VAL A O 1
ATOM 1008 N N . SER A 1 128 ? -0.706 5.509 -13.433 1.00 85.06 128 SER A N 1
ATOM 1009 C CA . SER A 1 128 ? 0.594 6.188 -13.365 1.00 85.06 128 SER A CA 1
ATOM 1010 C C . SER A 1 128 ? 1.550 5.454 -12.423 1.00 85.06 128 SER A C 1
ATOM 1012 O O . SER A 1 128 ? 2.659 5.117 -12.826 1.00 85.06 128 SER A O 1
ATOM 1014 N N . ARG A 1 129 ? 1.098 5.074 -11.222 1.00 87.50 129 ARG A N 1
ATOM 1015 C CA . ARG A 1 129 ? 1.925 4.299 -10.281 1.00 87.50 129 ARG A CA 1
ATOM 1016 C C . ARG A 1 129 ? 2.301 2.927 -10.846 1.00 87.50 129 ARG A C 1
ATOM 1018 O O . ARG A 1 129 ? 3.445 2.503 -10.743 1.00 87.50 129 ARG A O 1
ATOM 1025 N N . LEU A 1 130 ? 1.383 2.259 -11.542 1.00 89.25 130 LEU A N 1
ATOM 1026 C CA . LEU A 1 130 ? 1.690 0.997 -12.223 1.00 89.25 130 LEU A CA 1
ATOM 1027 C C . LEU A 1 130 ? 2.733 1.156 -13.342 1.00 89.25 130 LEU A C 1
ATOM 1029 O O . LEU A 1 130 ? 3.600 0.291 -13.499 1.00 89.25 130 LEU A O 1
ATOM 1033 N N . ARG A 1 131 ? 2.695 2.260 -14.100 1.00 88.31 131 ARG A N 1
ATOM 1034 C CA . ARG A 1 131 ? 3.742 2.585 -15.085 1.00 88.31 131 ARG A CA 1
ATOM 1035 C C . ARG A 1 131 ? 5.082 2.851 -14.413 1.00 88.31 131 ARG A C 1
ATOM 1037 O O . ARG A 1 131 ? 6.078 2.270 -14.843 1.00 88.31 131 ARG A O 1
ATOM 1044 N N . ALA A 1 132 ? 5.098 3.650 -13.347 1.00 86.12 132 ALA A N 1
ATOM 1045 C CA . ALA A 1 132 ? 6.301 3.922 -12.569 1.00 86.12 132 ALA A CA 1
ATOM 1046 C C . ALA A 1 132 ? 6.916 2.623 -12.025 1.00 86.12 132 ALA A C 1
ATOM 1048 O O . ALA A 1 132 ? 8.095 2.364 -12.256 1.00 86.12 132 ALA A O 1
ATOM 1049 N N . ALA A 1 133 ? 6.118 1.745 -11.413 1.00 89.88 133 ALA A N 1
ATOM 1050 C CA . ALA A 1 133 ? 6.571 0.438 -10.942 1.00 89.88 133 ALA A CA 1
ATOM 1051 C C . ALA A 1 133 ? 7.133 -0.440 -12.075 1.00 89.88 133 ALA A C 1
ATOM 1053 O O . ALA A 1 133 ? 8.176 -1.073 -11.914 1.00 89.88 133 ALA A O 1
ATOM 1054 N N . GLY A 1 134 ? 6.494 -0.460 -13.248 1.00 89.50 134 GLY A N 1
ATOM 1055 C CA . GLY A 1 134 ? 7.005 -1.195 -14.409 1.00 89.50 134 GLY A CA 1
ATOM 1056 C C . GLY A 1 134 ? 8.305 -0.629 -14.979 1.00 89.50 134 GLY A C 1
ATOM 1057 O O . GLY A 1 134 ? 9.209 -1.378 -15.352 1.00 89.50 134 GLY A O 1
ATOM 1058 N N . ALA A 1 135 ? 8.432 0.695 -15.033 1.00 85.81 135 ALA A N 1
ATOM 1059 C CA . ALA A 1 135 ? 9.675 1.355 -15.404 1.00 85.81 135 ALA A CA 1
ATOM 1060 C C . ALA A 1 135 ? 10.790 1.058 -14.390 1.00 85.81 135 ALA A C 1
ATOM 1062 O O . ALA A 1 135 ? 11.900 0.715 -14.795 1.00 85.81 135 ALA A O 1
ATOM 1063 N N . TYR A 1 136 ? 10.468 1.065 -13.098 1.00 86.00 136 TYR A N 1
ATOM 1064 C CA . TYR A 1 136 ? 11.398 0.708 -12.036 1.00 86.00 136 TYR A CA 1
ATOM 1065 C C . TYR A 1 136 ? 11.845 -0.759 -12.115 1.00 86.00 136 TYR A C 1
ATOM 1067 O O . TYR A 1 136 ? 13.038 -1.044 -12.042 1.00 86.00 136 TYR A O 1
ATOM 1075 N N . ALA A 1 137 ? 10.925 -1.692 -12.379 1.00 87.75 137 ALA A N 1
ATOM 1076 C CA . ALA A 1 137 ? 11.269 -3.094 -12.612 1.00 87.75 137 ALA A CA 1
ATOM 1077 C C . ALA A 1 137 ? 12.277 -3.256 -13.760 1.00 87.75 137 ALA A C 1
ATOM 1079 O O . ALA A 1 137 ? 13.269 -3.965 -13.591 1.00 87.75 137 ALA A O 1
ATOM 1080 N N . ARG A 1 138 ? 12.086 -2.543 -14.882 1.00 85.44 138 ARG A N 1
ATOM 1081 C CA . ARG A 1 138 ? 13.048 -2.541 -15.999 1.00 85.44 138 ARG A CA 1
ATOM 1082 C C . ARG A 1 138 ? 14.419 -2.001 -15.590 1.00 85.44 138 ARG A C 1
ATOM 1084 O O . ARG A 1 138 ? 15.419 -2.583 -16.001 1.00 85.44 138 ARG A O 1
ATOM 1091 N N . LEU A 1 139 ? 14.478 -0.943 -14.774 1.00 82.38 139 LEU A N 1
ATOM 1092 C CA . LEU A 1 139 ? 15.747 -0.419 -14.241 1.00 82.38 139 LEU A CA 1
ATOM 1093 C C . LEU A 1 139 ? 16.478 -1.444 -13.381 1.00 82.38 139 LEU A C 1
ATOM 1095 O O . LEU A 1 139 ? 17.692 -1.580 -13.485 1.00 82.38 139 LEU A O 1
ATOM 1099 N N . CYS A 1 140 ? 15.740 -2.212 -12.586 1.00 80.69 140 CYS A N 1
ATOM 1100 C CA . CYS A 1 140 ? 16.288 -3.319 -11.807 1.00 80.69 140 CYS A CA 1
ATOM 1101 C C . CYS A 1 140 ? 16.586 -4.575 -12.654 1.00 80.69 140 CYS A C 1
ATOM 1103 O O . CYS A 1 140 ? 16.884 -5.630 -12.092 1.00 80.69 140 CYS A O 1
ATOM 1105 N N . GLY A 1 141 ? 16.472 -4.508 -13.988 1.00 81.31 141 GLY A N 1
ATOM 1106 C CA . GLY A 1 141 ? 16.690 -5.644 -14.890 1.00 81.31 141 GLY A CA 1
ATOM 1107 C C . GLY A 1 141 ? 15.619 -6.737 -14.791 1.00 81.31 141 GLY A C 1
ATOM 1108 O O . GLY A 1 141 ? 15.869 -7.887 -15.147 1.00 81.31 141 GLY A O 1
ATOM 1109 N N . SER A 1 142 ? 14.429 -6.407 -14.2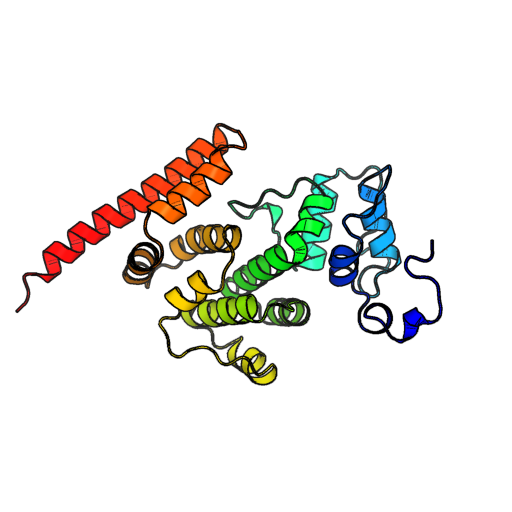87 1.00 83.75 142 SER A N 1
ATOM 1110 C CA . SER A 1 142 ? 13.321 -7.335 -14.062 1.00 83.75 142 SER A CA 1
ATOM 1111 C C . SER A 1 142 ? 12.200 -7.140 -15.085 1.00 83.75 142 SER A C 1
ATOM 1113 O O . SER A 1 142 ? 11.682 -6.043 -15.267 1.00 83.75 142 SER A O 1
ATOM 1115 N N . SER A 1 143 ? 11.761 -8.235 -15.711 1.00 83.00 143 SER A N 1
ATOM 1116 C CA . SER A 1 143 ? 10.581 -8.282 -16.598 1.00 83.00 143 SER A CA 1
ATOM 1117 C C . SER A 1 143 ? 9.312 -8.753 -15.878 1.00 83.00 143 SER A C 1
ATOM 1119 O O . SER A 1 143 ? 8.285 -9.043 -16.498 1.00 83.00 143 SER A O 1
ATOM 1121 N N . MET A 1 144 ? 9.370 -8.859 -14.547 1.00 83.50 144 MET A N 1
ATOM 1122 C CA . MET A 1 144 ? 8.325 -9.456 -13.716 1.00 83.50 144 MET A CA 1
ATOM 1123 C C . MET A 1 144 ? 6.948 -8.815 -13.915 1.00 83.50 144 MET A C 1
ATOM 1125 O O . MET A 1 144 ? 5.937 -9.521 -13.905 1.00 83.50 144 MET A O 1
ATOM 1129 N N . LEU A 1 145 ? 6.916 -7.498 -14.128 1.00 85.06 145 LEU A N 1
ATOM 1130 C CA . LEU A 1 145 ? 5.679 -6.737 -14.275 1.00 85.06 145 LEU A CA 1
ATOM 1131 C C . LEU A 1 145 ? 5.186 -6.634 -15.721 1.00 85.06 145 LEU A C 1
ATOM 1133 O O . LEU A 1 145 ? 4.011 -6.340 -15.930 1.00 85.06 145 LEU A O 1
ATOM 1137 N N . ASP A 1 146 ? 6.008 -6.959 -16.721 1.00 85.25 146 ASP A N 1
ATOM 1138 C CA . ASP A 1 146 ? 5.665 -6.758 -18.136 1.00 85.25 146 ASP A CA 1
ATOM 1139 C C . ASP A 1 146 ? 4.374 -7.480 -18.533 1.00 85.25 146 ASP A C 1
ATOM 1141 O O . ASP A 1 146 ? 3.513 -6.916 -19.209 1.00 85.25 146 ASP A O 1
ATOM 1145 N N . LYS A 1 147 ? 4.209 -8.736 -18.097 1.00 82.81 147 LYS A N 1
ATOM 1146 C CA . LYS A 1 147 ? 3.004 -9.528 -18.400 1.00 82.81 147 LYS A CA 1
ATOM 1147 C C . LYS A 1 147 ? 1.757 -8.953 -17.728 1.00 82.81 147 LYS A C 1
ATOM 1149 O O . LYS A 1 147 ? 0.674 -9.019 -18.301 1.00 82.81 147 LYS A O 1
ATOM 1154 N N . VAL A 1 148 ? 1.908 -8.419 -16.522 1.00 83.31 148 VAL A N 1
ATOM 1155 C CA . VAL A 1 148 ? 0.812 -7.908 -15.687 1.00 83.31 148 VAL A CA 1
ATOM 1156 C C . VAL A 1 148 ? 0.314 -6.586 -16.238 1.00 83.31 148 VAL A C 1
ATOM 1158 O O . VAL A 1 148 ? -0.878 -6.414 -16.466 1.00 83.31 148 VAL A O 1
ATOM 1161 N N . LEU A 1 149 ? 1.248 -5.685 -16.533 1.00 85.44 149 LEU A N 1
ATOM 1162 C CA . LEU A 1 149 ? 0.957 -4.381 -17.107 1.00 85.44 149 LEU A CA 1
ATOM 1163 C C . LEU A 1 149 ? 0.298 -4.537 -18.478 1.00 85.44 149 LEU A C 1
ATOM 1165 O O . LEU A 1 149 ? -0.757 -3.954 -18.708 1.00 85.44 149 LEU A O 1
ATOM 1169 N N . ARG A 1 150 ? 0.815 -5.431 -19.334 1.00 85.50 150 ARG A N 1
ATOM 1170 C CA . ARG A 1 150 ? 0.191 -5.737 -20.633 1.00 85.50 150 ARG A CA 1
ATOM 1171 C C . ARG A 1 150 ? -1.235 -6.272 -20.504 1.00 85.50 150 ARG A C 1
ATOM 1173 O O . ARG A 1 150 ? -2.095 -5.850 -21.267 1.00 85.50 150 ARG A O 1
ATOM 1180 N N . ARG A 1 151 ? -1.497 -7.182 -19.555 1.00 82.88 151 ARG A N 1
ATOM 1181 C CA . ARG A 1 151 ? -2.850 -7.724 -19.313 1.00 82.88 151 ARG A CA 1
ATOM 1182 C C . ARG A 1 151 ? -3.840 -6.647 -18.875 1.00 82.88 151 ARG A C 1
ATOM 1184 O O . ARG A 1 151 ? -4.994 -6.712 -19.271 1.00 82.88 151 ARG A O 1
ATOM 1191 N N . ASN A 1 152 ? -3.374 -5.652 -18.127 1.00 78.94 152 ASN A N 1
ATOM 1192 C CA . ASN A 1 152 ? -4.175 -4.502 -17.708 1.00 78.94 152 ASN A CA 1
ATOM 1193 C C . ASN A 1 152 ? -4.208 -3.367 -18.754 1.00 78.94 152 ASN A C 1
ATOM 1195 O O . ASN A 1 152 ? -4.608 -2.252 -18.437 1.00 78.94 152 ASN A O 1
ATOM 1199 N N . GLY A 1 153 ? -3.754 -3.610 -19.993 1.00 82.75 153 GLY A N 1
ATOM 1200 C CA . GLY A 1 153 ? -3.733 -2.599 -21.059 1.00 82.75 153 GLY A CA 1
ATOM 1201 C C . GLY A 1 153 ? -2.717 -1.470 -20.842 1.00 82.75 153 GLY A C 1
ATOM 1202 O O . GLY A 1 153 ? -2.753 -0.454 -21.537 1.00 82.75 153 GLY A O 1
ATOM 1203 N N . ILE A 1 154 ? -1.793 -1.626 -19.893 1.00 84.62 154 ILE A N 1
ATOM 1204 C CA . ILE A 1 154 ? -0.777 -0.629 -19.561 1.00 84.62 154 ILE A CA 1
ATOM 1205 C C . ILE A 1 154 ? 0.452 -0.873 -20.430 1.00 84.62 154 ILE A C 1
ATOM 1207 O O . ILE A 1 154 ? 1.214 -1.823 -20.243 1.00 84.62 154 ILE A O 1
ATOM 1211 N N . VAL A 1 155 ? 0.654 0.024 -21.391 1.00 82.31 155 VAL A N 1
ATOM 1212 C CA . VAL A 1 155 ? 1.841 0.037 -22.243 1.00 82.31 155 VAL A CA 1
ATOM 1213 C C . VAL A 1 155 ? 2.908 0.908 -21.590 1.00 82.31 155 VAL A C 1
ATOM 1215 O O . VAL A 1 155 ? 2.714 2.114 -21.424 1.00 82.31 155 VAL A O 1
ATOM 1218 N N . LEU A 1 156 ? 4.034 0.289 -21.232 1.00 79.31 156 LEU A N 1
ATOM 1219 C CA . LEU A 1 156 ? 5.233 1.005 -20.804 1.00 79.31 156 LEU A CA 1
ATOM 1220 C C . LEU A 1 156 ? 5.819 1.774 -21.983 1.00 79.31 156 LEU A C 1
ATOM 1222 O O . LEU A 1 156 ? 5.923 1.248 -23.099 1.00 79.31 156 LEU A O 1
ATOM 1226 N N . ARG A 1 157 ? 6.209 3.027 -21.752 1.00 76.00 157 ARG A N 1
ATOM 1227 C CA . ARG A 1 157 ? 6.792 3.844 -22.817 1.00 76.00 157 ARG A CA 1
ATOM 1228 C C . ARG A 1 157 ? 8.169 3.271 -23.180 1.00 76.00 157 ARG A C 1
ATOM 1230 O O . ARG A 1 157 ? 8.921 2.804 -22.327 1.00 76.00 157 ARG A O 1
ATOM 1237 N N . ARG A 1 158 ? 8.556 3.361 -24.459 1.00 65.56 158 ARG A N 1
ATOM 1238 C CA . ARG A 1 158 ? 9.947 3.103 -24.906 1.00 65.56 158 ARG A CA 1
ATOM 1239 C C . ARG A 1 158 ? 10.932 4.202 -24.457 1.00 65.56 158 ARG A C 1
ATOM 1241 O O . ARG A 1 158 ? 12.030 4.288 -24.991 1.00 65.56 158 ARG A O 1
ATOM 1248 N N . ARG A 1 159 ? 10.517 5.082 -23.541 1.00 64.50 159 ARG A N 1
ATOM 1249 C CA . ARG A 1 159 ? 11.356 6.151 -22.994 1.00 64.50 159 ARG A CA 1
ATOM 1250 C C . ARG A 1 159 ? 12.393 5.573 -22.037 1.00 64.50 159 ARG A C 1
ATOM 1252 O O . ARG A 1 159 ? 12.292 4.422 -21.617 1.00 64.50 159 ARG A O 1
ATOM 1259 N N . ASP A 1 160 ? 13.354 6.423 -21.699 1.00 69.69 160 ASP A N 1
ATOM 1260 C CA . ASP A 1 160 ? 14.253 6.233 -20.571 1.00 69.69 160 ASP A CA 1
ATOM 1261 C C . ASP A 1 160 ? 13.436 5.867 -19.313 1.00 69.69 160 ASP A C 1
ATOM 1263 O O . ASP A 1 160 ? 12.603 6.672 -18.873 1.00 69.69 160 ASP A O 1
ATOM 1267 N N . PRO A 1 161 ? 13.615 4.658 -18.751 1.00 70.69 161 PRO A N 1
ATOM 1268 C CA . PRO A 1 161 ? 12.826 4.211 -17.615 1.00 70.69 161 PRO A CA 1
ATOM 1269 C C . PRO A 1 161 ? 13.001 5.111 -16.386 1.00 70.69 161 PRO A C 1
ATOM 1271 O O . PRO A 1 161 ? 12.066 5.227 -15.601 1.00 70.69 161 PRO A O 1
ATOM 1274 N N . ILE A 1 162 ? 14.138 5.804 -16.241 1.00 69.12 162 ILE A N 1
ATOM 1275 C CA . ILE A 1 162 ? 14.333 6.794 -15.172 1.00 69.12 162 ILE A CA 1
ATOM 1276 C C . ILE A 1 162 ? 13.299 7.910 -15.312 1.00 69.12 162 ILE A C 1
ATOM 1278 O O . ILE A 1 162 ? 12.553 8.189 -14.377 1.00 69.12 162 ILE A O 1
ATOM 1282 N N . GLN A 1 163 ? 13.180 8.500 -16.500 1.00 70.56 163 GLN A N 1
ATOM 1283 C CA . GLN A 1 163 ? 12.223 9.577 -16.748 1.00 70.56 163 GLN A CA 1
ATOM 1284 C C . GLN A 1 163 ? 10.777 9.141 -16.461 1.00 70.56 163 GLN A C 1
ATOM 1286 O O . GLN A 1 163 ? 10.005 9.909 -15.891 1.00 70.56 163 GLN A O 1
ATOM 1291 N N . GLU A 1 164 ? 10.408 7.920 -16.846 1.00 74.94 164 GLU A N 1
ATOM 1292 C CA . GLU A 1 164 ? 9.063 7.380 -16.619 1.00 74.94 164 GLU A CA 1
ATOM 1293 C C . GLU A 1 164 ? 8.781 7.163 -15.125 1.00 74.94 164 GLU A C 1
ATOM 1295 O O . GLU A 1 164 ? 7.716 7.551 -14.650 1.00 74.94 164 GLU A O 1
ATOM 1300 N N . VAL A 1 165 ? 9.758 6.659 -14.362 1.00 75.38 165 VAL A N 1
ATOM 1301 C CA . VAL A 1 165 ? 9.646 6.550 -12.901 1.00 75.38 165 VAL A CA 1
ATOM 1302 C C . VAL A 1 165 ? 9.412 7.923 -12.266 1.00 75.38 165 VAL A C 1
ATOM 1304 O O . VAL A 1 165 ? 8.488 8.062 -11.469 1.00 75.38 165 VAL A O 1
ATOM 1307 N N . PHE A 1 166 ? 10.196 8.947 -12.617 1.00 74.25 166 PHE A N 1
ATOM 1308 C CA . PHE A 1 166 ? 10.098 10.267 -11.974 1.00 74.25 166 PHE A CA 1
ATOM 1309 C C . PHE A 1 166 ? 8.859 11.073 -12.378 1.00 74.25 166 PHE A C 1
ATOM 1311 O O . PHE A 1 166 ? 8.356 11.847 -11.566 1.00 74.25 166 PHE A O 1
ATOM 1318 N N . GLN A 1 167 ? 8.363 10.910 -13.607 1.00 75.31 167 GLN A N 1
ATOM 1319 C CA . GLN A 1 167 ? 7.153 11.603 -14.070 1.00 75.31 167 GLN A CA 1
ATOM 1320 C C . GLN A 1 167 ? 5.881 11.039 -13.440 1.00 75.31 167 GLN A C 1
ATOM 1322 O O . GLN A 1 167 ? 4.954 11.798 -13.161 1.00 75.31 167 GLN A O 1
ATOM 1327 N N . ASP A 1 168 ? 5.849 9.727 -13.214 1.00 77.56 168 ASP A N 1
ATOM 1328 C CA . ASP A 1 168 ? 4.635 9.032 -12.795 1.00 77.56 168 ASP A CA 1
ATOM 1329 C C . ASP A 1 168 ? 4.623 8.694 -11.279 1.00 77.56 168 ASP A C 1
ATOM 1331 O O . ASP A 1 168 ? 3.643 8.133 -10.782 1.00 77.56 168 ASP A O 1
ATOM 1335 N N . SER A 1 169 ? 5.675 9.071 -10.529 1.00 72.50 169 SER A N 1
ATOM 1336 C CA . SER A 1 169 ? 5.809 8.871 -9.070 1.00 72.50 169 SER A CA 1
ATOM 1337 C C . SER A 1 169 ? 5.473 10.114 -8.233 1.00 72.50 169 SER A C 1
ATOM 1339 O O . SER A 1 169 ? 5.722 11.249 -8.634 1.00 72.50 169 SER A O 1
ATOM 1341 N N . GLY A 1 170 ? 4.963 9.897 -7.014 1.00 70.12 170 GLY A N 1
ATOM 1342 C CA . GLY A 1 170 ? 4.777 10.951 -6.004 1.00 70.12 170 GLY A CA 1
ATOM 1343 C C . GLY A 1 170 ? 6.073 11.328 -5.264 1.00 70.12 170 GLY A C 1
ATOM 1344 O O . GLY A 1 170 ? 7.080 10.635 -5.376 1.00 70.12 170 GLY A O 1
ATOM 1345 N N . CYS A 1 171 ? 6.048 12.411 -4.475 1.00 66.75 171 CYS A N 1
ATOM 1346 C CA . CYS A 1 171 ? 7.235 12.944 -3.781 1.00 66.75 171 CYS A CA 1
ATOM 1347 C C . CYS A 1 171 ? 7.874 11.942 -2.799 1.00 66.75 171 CYS A C 1
ATOM 1349 O O . CYS A 1 171 ? 9.068 11.682 -2.883 1.00 66.75 171 CYS A O 1
ATOM 1351 N N . ASP A 1 172 ? 7.078 11.288 -1.952 1.00 66.75 172 ASP A N 1
ATOM 1352 C CA . ASP A 1 172 ? 7.587 10.293 -0.989 1.00 66.75 172 ASP A CA 1
ATOM 1353 C C . ASP A 1 172 ? 8.161 9.047 -1.682 1.00 66.75 172 ASP A C 1
ATOM 1355 O O . ASP A 1 172 ? 9.103 8.411 -1.214 1.00 66.75 172 ASP A O 1
ATOM 1359 N N . THR A 1 173 ? 7.606 8.700 -2.846 1.00 71.12 173 THR A N 1
ATOM 1360 C CA . THR A 1 173 ? 8.142 7.629 -3.688 1.00 71.12 173 THR A CA 1
ATOM 1361 C C . THR A 1 173 ? 9.522 8.003 -4.227 1.00 71.12 173 THR A C 1
ATOM 1363 O O . THR A 1 173 ? 10.395 7.145 -4.309 1.00 71.12 173 THR A O 1
ATOM 1366 N N . ILE A 1 174 ? 9.739 9.273 -4.577 1.00 70.81 174 ILE A N 1
ATOM 1367 C CA . ILE A 1 174 ? 11.040 9.763 -5.042 1.00 70.81 174 ILE A CA 1
ATOM 1368 C C . ILE A 1 174 ? 12.092 9.629 -3.940 1.00 70.81 174 ILE A C 1
ATOM 1370 O O . ILE A 1 174 ? 13.189 9.162 -4.232 1.00 70.81 174 ILE A O 1
ATOM 1374 N N . GLU A 1 175 ? 11.769 9.960 -2.689 1.00 69.19 175 GLU A N 1
ATOM 1375 C CA . GLU A 1 175 ? 12.703 9.767 -1.571 1.00 69.19 175 GLU A CA 1
ATOM 1376 C C . GLU A 1 175 ? 13.074 8.292 -1.393 1.00 69.19 175 GLU A C 1
ATOM 1378 O O . GLU A 1 175 ? 14.260 7.959 -1.373 1.00 69.19 175 GLU A O 1
ATOM 1383 N N . PHE A 1 176 ? 12.077 7.398 -1.387 1.00 73.25 176 PHE A N 1
ATOM 1384 C CA . PHE A 1 176 ? 12.316 5.953 -1.360 1.00 73.25 176 PHE A CA 1
ATOM 1385 C C . PHE A 1 176 ? 13.237 5.505 -2.503 1.00 73.25 176 PHE A C 1
ATOM 1387 O O . PHE A 1 176 ? 14.182 4.739 -2.296 1.00 73.25 176 PHE A O 1
ATOM 1394 N N . LEU A 1 177 ? 12.975 5.982 -3.720 1.00 72.69 177 LEU A N 1
ATOM 1395 C CA . LEU A 1 177 ? 13.770 5.650 -4.895 1.00 72.69 177 LEU A CA 1
ATOM 1396 C C . LEU A 1 177 ? 15.201 6.164 -4.768 1.00 72.69 177 LEU A C 1
ATOM 1398 O O . LEU A 1 177 ? 16.118 5.410 -5.060 1.00 72.69 177 LEU A O 1
ATOM 1402 N N . ILE A 1 178 ? 15.412 7.397 -4.307 1.00 71.19 178 ILE A N 1
ATOM 1403 C CA . ILE A 1 178 ? 16.751 7.967 -4.109 1.00 71.19 178 ILE A CA 1
ATOM 1404 C C . ILE A 1 178 ? 17.531 7.143 -3.081 1.00 71.19 178 ILE A C 1
ATOM 1406 O O . ILE A 1 178 ? 18.670 6.757 -3.352 1.00 71.19 178 ILE A O 1
ATOM 1410 N N . SER A 1 179 ? 16.914 6.815 -1.940 1.00 68.12 179 SER A N 1
ATOM 1411 C CA . SER A 1 179 ? 17.559 6.020 -0.889 1.00 68.12 179 SER A CA 1
ATOM 1412 C C . SER A 1 179 ? 17.954 4.617 -1.357 1.00 68.12 179 SER A C 1
ATOM 1414 O O . SER A 1 179 ? 18.994 4.117 -0.938 1.00 68.12 179 SER A O 1
ATOM 1416 N N . ASN A 1 180 ? 17.169 3.992 -2.240 1.00 67.06 180 ASN A N 1
ATOM 1417 C CA . ASN A 1 180 ? 17.443 2.629 -2.707 1.00 67.06 180 ASN A CA 1
ATOM 1418 C C . ASN A 1 180 ? 18.235 2.555 -4.023 1.00 67.06 180 ASN A C 1
ATOM 1420 O O . ASN A 1 180 ? 18.949 1.582 -4.253 1.00 67.06 180 ASN A O 1
ATOM 1424 N N . LEU A 1 181 ? 18.159 3.567 -4.893 1.00 63.78 181 LEU A N 1
ATOM 1425 C CA . LEU A 1 181 ? 18.994 3.656 -6.099 1.00 63.78 181 LEU A CA 1
ATOM 1426 C C . LEU A 1 181 ? 20.472 3.828 -5.736 1.00 63.78 181 LEU A C 1
ATOM 1428 O O . LEU A 1 181 ? 21.323 3.291 -6.436 1.00 63.78 181 LEU A O 1
ATOM 1432 N N . ALA A 1 182 ? 20.769 4.497 -4.617 1.00 56.25 182 ALA A N 1
ATOM 1433 C CA . ALA A 1 182 ? 22.120 4.602 -4.064 1.00 56.25 182 ALA A CA 1
ATOM 1434 C C . ALA A 1 182 ? 22.717 3.254 -3.598 1.00 56.25 182 ALA A C 1
ATOM 1436 O O . ALA A 1 182 ? 23.902 3.196 -3.284 1.00 56.25 182 ALA A O 1
ATOM 1437 N N . ALA A 1 183 ? 21.914 2.184 -3.534 1.00 52.22 183 ALA A N 1
ATOM 1438 C CA . ALA A 1 183 ? 22.355 0.837 -3.173 1.00 52.22 183 ALA A CA 1
ATOM 1439 C C . ALA A 1 183 ? 22.568 -0.092 -4.393 1.00 52.22 183 ALA A C 1
ATOM 1441 O O . ALA A 1 183 ? 23.036 -1.221 -4.231 1.00 52.22 183 ALA A O 1
ATOM 1442 N N . LEU A 1 184 ? 22.230 0.342 -5.616 1.00 53.69 184 LEU A N 1
ATOM 1443 C CA . LEU A 1 184 ? 22.289 -0.479 -6.835 1.00 53.69 184 LEU A CA 1
ATOM 1444 C C . LEU A 1 184 ? 23.629 -0.306 -7.581 1.00 53.69 184 LEU A C 1
ATOM 1446 O O . LEU A 1 184 ? 23.700 0.323 -8.632 1.00 53.69 184 LEU A O 1
ATOM 1450 N N . GLN A 1 185 ? 24.655 -0.978 -7.058 1.00 51.84 185 GLN A N 1
ATOM 1451 C CA . GLN A 1 185 ? 26.107 -0.907 -7.318 1.00 51.84 185 GLN A CA 1
ATOM 1452 C C . GLN A 1 185 ? 26.709 -0.853 -8.750 1.00 51.84 185 GLN A C 1
ATOM 1454 O O . GLN A 1 185 ? 27.922 -1.021 -8.866 1.00 51.84 185 GLN A O 1
ATOM 1459 N N . HIS A 1 186 ? 26.001 -0.618 -9.864 1.00 42.56 186 HIS A N 1
ATOM 1460 C CA . HIS A 1 186 ? 26.724 -0.555 -11.161 1.00 42.56 186 HIS A CA 1
ATOM 1461 C C . HIS A 1 186 ? 26.135 0.287 -12.304 1.00 42.56 186 HIS A C 1
ATOM 1463 O O . HIS A 1 186 ? 26.884 0.671 -13.205 1.00 42.56 186 HIS A O 1
ATOM 1469 N N . HIS A 1 187 ? 24.849 0.652 -12.271 1.00 44.09 187 HIS A N 1
ATOM 1470 C CA . HIS A 1 187 ? 24.225 1.544 -13.272 1.00 44.09 187 HIS A CA 1
ATOM 1471 C C . HIS A 1 187 ? 24.061 3.000 -12.770 1.00 44.09 187 HIS A C 1
ATOM 1473 O O . HIS A 1 187 ? 23.444 3.842 -13.423 1.00 44.09 187 HIS A O 1
ATOM 1479 N N . GLU A 1 188 ? 24.672 3.309 -11.622 1.00 48.12 188 GLU A N 1
ATOM 1480 C CA . GLU A 1 188 ? 24.490 4.510 -10.787 1.00 48.12 188 GLU A CA 1
ATOM 1481 C C . GLU A 1 188 ? 24.851 5.846 -11.458 1.00 48.12 188 GLU A C 1
ATOM 1483 O O . GLU A 1 188 ? 24.377 6.899 -11.038 1.00 48.12 188 GLU A O 1
ATOM 1488 N N . ARG A 1 189 ? 25.678 5.848 -12.510 1.00 45.53 189 ARG A N 1
ATOM 1489 C CA . ARG A 1 189 ? 26.265 7.092 -13.047 1.00 45.53 189 ARG A CA 1
ATOM 1490 C C . ARG A 1 189 ? 25.333 7.885 -13.964 1.00 45.53 189 ARG A C 1
ATOM 1492 O O . ARG A 1 189 ? 25.448 9.105 -14.024 1.00 45.53 189 ARG A O 1
ATOM 1499 N N . GLU A 1 190 ? 24.411 7.219 -14.656 1.00 46.44 190 GLU A N 1
ATOM 1500 C CA . GLU A 1 190 ? 23.480 7.887 -15.579 1.00 46.44 190 GLU A CA 1
ATOM 1501 C C . GLU A 1 190 ? 22.151 8.235 -14.901 1.00 46.44 190 GLU A C 1
ATOM 1503 O O . GLU A 1 190 ? 21.643 9.339 -15.094 1.00 46.44 190 GLU A O 1
ATOM 1508 N N . ALA A 1 191 ? 21.639 7.359 -14.027 1.00 44.22 191 ALA A N 1
ATOM 1509 C CA . ALA A 1 191 ? 20.379 7.578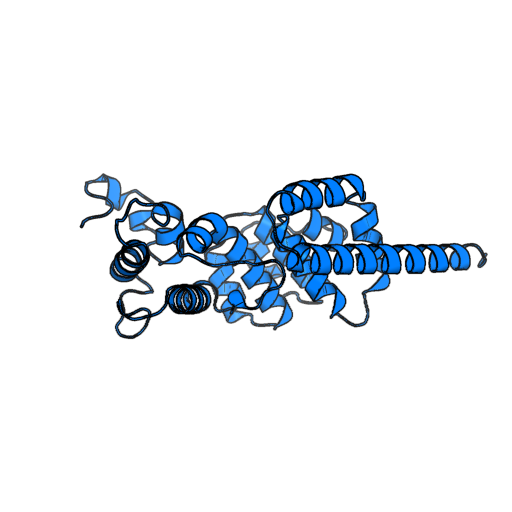 -13.312 1.00 44.22 191 ALA A CA 1
ATOM 1510 C C . ALA A 1 191 ? 20.392 8.855 -12.467 1.00 44.22 191 ALA A C 1
ATOM 1512 O O . ALA A 1 191 ? 19.444 9.634 -12.503 1.00 44.22 191 ALA A O 1
ATOM 1513 N N . ILE A 1 192 ? 21.499 9.112 -11.773 1.00 47.88 192 ILE A N 1
ATOM 1514 C CA . ILE A 1 192 ? 21.659 10.285 -10.915 1.00 47.88 192 ILE A CA 1
ATOM 1515 C C . ILE A 1 192 ? 21.763 11.577 -11.740 1.00 47.88 192 ILE A C 1
ATOM 1517 O O . ILE A 1 192 ? 21.113 12.565 -11.410 1.00 47.88 192 ILE A O 1
ATOM 1521 N N . GLY A 1 193 ? 22.495 11.569 -12.861 1.00 48.81 193 GLY A N 1
ATOM 1522 C CA . GLY A 1 193 ? 22.555 12.718 -13.775 1.00 48.81 193 GLY A CA 1
ATOM 1523 C C . GLY A 1 193 ? 21.202 13.045 -14.423 1.00 48.81 193 GLY A C 1
ATOM 1524 O O . GLY A 1 193 ? 20.889 14.208 -14.674 1.00 48.81 193 GLY A O 1
ATOM 1525 N N . LEU A 1 194 ? 20.360 12.032 -14.649 1.00 48.66 194 LEU A N 1
ATOM 1526 C CA . LEU A 1 194 ? 19.021 12.190 -15.222 1.00 48.66 194 LEU A CA 1
ATOM 1527 C C . LEU A 1 194 ? 17.994 12.714 -14.202 1.00 48.66 194 LEU A C 1
ATOM 1529 O O . LEU A 1 194 ? 17.109 13.476 -14.592 1.00 48.66 194 LEU A O 1
ATOM 1533 N N . ILE A 1 195 ? 18.152 12.407 -12.908 1.00 48.62 195 ILE A N 1
ATOM 1534 C CA . ILE A 1 195 ? 17.360 13.011 -11.816 1.00 48.62 195 ILE A CA 1
ATOM 1535 C C . ILE A 1 195 ? 17.491 14.540 -11.839 1.00 48.62 195 ILE A C 1
ATOM 1537 O O . ILE A 1 195 ? 16.481 15.242 -11.859 1.00 48.62 195 ILE A O 1
ATOM 1541 N N . PHE A 1 196 ? 18.721 15.056 -11.941 1.00 49.09 196 PHE A N 1
ATOM 1542 C CA . PHE A 1 196 ? 18.978 16.500 -12.034 1.00 49.09 196 PHE A CA 1
ATOM 1543 C C . PHE A 1 196 ? 18.575 17.112 -13.381 1.00 49.09 196 PHE A C 1
ATOM 1545 O O . PHE A 1 196 ? 18.249 18.297 -13.442 1.00 49.09 196 PHE A O 1
ATOM 1552 N N . LYS A 1 197 ? 18.565 16.321 -14.462 1.00 47.75 197 LYS A N 1
ATOM 1553 C CA . LYS A 1 197 ? 18.151 16.776 -15.800 1.00 47.75 197 LYS A CA 1
ATOM 1554 C C . LYS A 1 197 ? 16.641 17.000 -15.916 1.00 47.75 197 LYS A C 1
ATOM 1556 O O . LYS A 1 197 ? 16.224 17.895 -16.647 1.00 47.75 197 LYS A O 1
ATOM 1561 N N . TYR A 1 198 ? 15.824 16.178 -15.252 1.00 45.53 198 TYR A N 1
ATOM 1562 C CA . TYR A 1 198 ? 14.363 16.184 -15.433 1.00 45.53 198 TYR A CA 1
ATOM 1563 C C . TYR A 1 198 ? 13.572 16.818 -14.289 1.00 45.53 198 TYR A C 1
ATOM 1565 O O . TYR A 1 198 ? 12.380 17.070 -14.468 1.00 45.53 198 TYR A O 1
ATOM 1573 N N . ARG A 1 199 ? 14.204 17.114 -13.150 1.00 51.59 199 ARG A N 1
ATOM 1574 C CA . ARG A 1 199 ? 13.616 17.964 -12.115 1.00 51.59 199 ARG A CA 1
ATOM 1575 C C . ARG A 1 199 ? 14.684 18.956 -11.632 1.00 51.59 199 ARG A C 1
ATOM 1577 O O . ARG A 1 199 ? 15.568 18.557 -10.873 1.00 51.59 199 ARG A O 1
ATOM 1584 N N . PRO A 1 200 ? 14.670 20.217 -12.105 1.00 48.12 200 PRO A N 1
ATOM 1585 C CA . PRO A 1 200 ? 15.665 21.196 -11.693 1.00 48.12 200 PRO A CA 1
ATOM 1586 C C . PRO A 1 200 ? 15.607 21.398 -10.174 1.00 48.12 200 PRO A C 1
ATOM 1588 O O . PRO A 1 200 ? 14.542 21.322 -9.561 1.00 48.12 200 PRO A O 1
ATOM 1591 N N . LEU A 1 201 ? 16.767 21.674 -9.571 1.00 45.06 201 LEU A N 1
ATOM 1592 C CA . LEU A 1 201 ? 16.955 21.841 -8.124 1.00 45.06 201 LEU A CA 1
ATOM 1593 C C . LEU A 1 201 ? 15.946 22.794 -7.458 1.00 45.06 201 LEU A C 1
ATOM 1595 O O . LEU A 1 201 ? 15.712 22.646 -6.268 1.00 45.06 201 LEU A O 1
ATOM 1599 N N . GLY A 1 202 ? 15.327 23.721 -8.200 1.00 43.88 202 GLY A N 1
ATOM 1600 C CA . GLY A 1 202 ? 14.259 24.596 -7.705 1.00 43.88 202 GLY A CA 1
ATOM 1601 C C . GLY A 1 202 ? 13.011 23.843 -7.235 1.00 43.88 202 GLY A C 1
ATOM 1602 O O . GLY A 1 202 ? 12.560 24.076 -6.122 1.00 43.88 202 GLY A O 1
ATOM 1603 N N . ASP A 1 203 ? 12.524 22.865 -8.004 1.00 44.09 203 ASP A N 1
ATOM 1604 C CA . ASP A 1 203 ? 11.317 22.095 -7.655 1.00 44.09 203 ASP A CA 1
ATOM 1605 C C . ASP A 1 203 ? 11.578 21.107 -6.511 1.00 44.09 203 ASP A C 1
ATOM 1607 O O . ASP A 1 203 ? 10.697 20.820 -5.700 1.00 44.09 203 ASP A O 1
ATOM 1611 N N . ILE A 1 204 ? 12.804 20.578 -6.431 1.00 44.22 204 ILE A N 1
ATOM 1612 C CA . ILE A 1 204 ? 13.241 19.739 -5.308 1.00 44.22 204 ILE A CA 1
ATOM 1613 C C . ILE A 1 204 ? 13.418 20.611 -4.064 1.00 44.22 204 ILE A C 1
ATOM 1615 O O . ILE A 1 204 ? 12.929 20.243 -3.005 1.00 44.22 204 ILE A O 1
ATOM 1619 N N . ALA A 1 205 ? 14.034 21.789 -4.186 1.00 41.31 205 ALA A N 1
ATOM 1620 C CA . ALA A 1 205 ? 14.206 22.726 -3.082 1.00 41.31 205 ALA A CA 1
ATOM 1621 C C . ALA A 1 205 ? 12.871 23.286 -2.575 1.00 41.31 205 ALA A C 1
ATOM 1623 O O . ALA A 1 205 ? 12.740 23.494 -1.374 1.00 41.31 205 ALA A O 1
ATOM 1624 N N . ASP A 1 206 ? 11.878 23.500 -3.437 1.00 40.31 206 ASP A N 1
ATOM 1625 C CA . ASP A 1 206 ? 10.555 23.980 -3.031 1.00 40.31 206 ASP A CA 1
ATOM 1626 C C . ASP A 1 206 ? 9.695 22.860 -2.420 1.00 40.31 206 ASP A C 1
ATOM 1628 O O . ASP A 1 206 ? 9.024 23.097 -1.411 1.00 40.31 206 ASP A O 1
ATOM 1632 N N . ALA A 1 207 ? 9.808 21.618 -2.914 1.00 40.00 207 ALA A N 1
ATOM 1633 C CA . ALA A 1 207 ? 9.259 20.435 -2.241 1.00 40.00 207 ALA A CA 1
ATOM 1634 C C . ALA A 1 207 ? 9.921 20.207 -0.867 1.00 40.00 207 ALA A C 1
ATOM 1636 O O . ALA A 1 207 ? 9.236 19.975 0.132 1.00 40.00 207 ALA A O 1
ATOM 1637 N N . SER A 1 208 ? 11.245 20.375 -0.781 1.00 38.41 208 SER A N 1
ATOM 1638 C CA . SER A 1 208 ? 11.987 20.336 0.480 1.00 38.41 208 SER A CA 1
ATOM 1639 C C . SER A 1 208 ? 11.623 21.504 1.400 1.00 38.41 208 SER A C 1
ATOM 1641 O O . SER A 1 208 ? 11.500 21.291 2.597 1.00 38.41 208 SER A O 1
ATOM 1643 N N . LYS A 1 209 ? 11.380 22.725 0.902 1.00 40.59 209 LYS A N 1
ATOM 1644 C CA . LYS A 1 209 ? 10.931 23.871 1.724 1.00 40.59 209 LYS A CA 1
ATOM 1645 C C . LYS A 1 209 ? 9.533 23.663 2.300 1.00 40.59 209 LYS A C 1
ATOM 1647 O O . LYS A 1 209 ? 9.316 23.997 3.465 1.00 40.59 209 LYS A O 1
ATOM 1652 N N . GLN A 1 210 ? 8.601 23.099 1.525 1.00 41.50 210 GLN A N 1
ATOM 1653 C CA . GLN A 1 210 ? 7.278 22.722 2.038 1.00 41.50 210 GLN A CA 1
ATOM 1654 C C . GLN A 1 210 ? 7.402 21.689 3.167 1.00 41.50 210 GLN A C 1
ATOM 1656 O O . GLN A 1 210 ? 6.738 21.828 4.193 1.00 41.50 210 GLN A O 1
ATOM 1661 N N . PHE A 1 211 ? 8.328 20.737 3.043 1.00 35.94 211 PHE A N 1
ATOM 1662 C CA . PHE A 1 211 ? 8.617 19.734 4.072 1.00 35.94 211 PHE A CA 1
ATOM 1663 C C . PHE A 1 211 ? 9.357 20.305 5.304 1.00 35.94 211 PHE A C 1
ATOM 1665 O O . PHE A 1 211 ? 9.040 19.971 6.446 1.00 35.94 211 PHE A O 1
ATOM 1672 N N . LEU A 1 212 ? 10.295 21.237 5.100 1.00 38.72 212 LEU A N 1
ATOM 1673 C CA . LEU A 1 212 ? 11.072 21.913 6.153 1.00 38.72 212 LEU A CA 1
ATOM 1674 C C . LEU A 1 212 ? 10.224 22.850 7.030 1.00 38.72 212 LEU A C 1
ATOM 1676 O O . LEU A 1 212 ? 10.638 23.179 8.143 1.00 38.72 212 LEU A O 1
ATOM 1680 N N . SER A 1 213 ? 9.027 23.239 6.576 1.00 43.75 213 SER A N 1
ATOM 1681 C CA . SER A 1 213 ? 8.068 24.001 7.388 1.00 43.75 213 SER A CA 1
ATOM 1682 C C . SER A 1 213 ? 7.452 23.182 8.544 1.00 43.75 213 SER A C 1
ATOM 1684 O O . SER A 1 213 ? 6.901 23.761 9.479 1.00 43.75 213 SER A O 1
ATOM 1686 N N . GLY A 1 214 ? 7.620 21.848 8.539 1.00 40.38 214 GLY A N 1
ATOM 1687 C CA . GLY A 1 214 ? 7.099 20.893 9.529 1.00 40.38 214 GLY A CA 1
ATOM 1688 C C . GLY A 1 214 ? 8.160 20.224 10.427 1.00 40.38 214 GLY A C 1
ATOM 1689 O O . GLY A 1 214 ? 8.210 19.008 10.528 1.00 40.38 214 GLY A O 1
ATOM 1690 N N . ASN A 1 215 ? 9.032 21.013 11.058 1.00 40.34 215 ASN A N 1
ATOM 1691 C CA . ASN A 1 215 ? 9.810 20.764 12.295 1.00 40.34 215 ASN A CA 1
ATOM 1692 C C . ASN A 1 215 ? 10.400 19.352 12.645 1.00 40.34 215 ASN A C 1
ATOM 1694 O O . ASN A 1 215 ? 9.696 18.452 13.098 1.00 40.34 215 ASN A O 1
ATOM 1698 N N . SER A 1 216 ? 11.743 19.214 12.623 1.00 43.19 216 SER A N 1
ATOM 1699 C CA . SER A 1 216 ? 12.628 18.735 13.731 1.00 43.19 216 SER A CA 1
ATOM 1700 C C . SER A 1 216 ? 14.110 18.701 13.285 1.00 43.19 216 SER A C 1
ATOM 1702 O O . SER A 1 216 ? 14.393 18.481 12.110 1.00 43.19 216 SER A O 1
ATOM 1704 N N . ARG A 1 217 ? 15.087 18.861 14.198 1.00 40.50 217 ARG A N 1
ATOM 1705 C CA . ARG A 1 217 ? 16.546 18.844 13.891 1.00 40.50 217 ARG A CA 1
ATOM 1706 C C . ARG A 1 217 ? 17.041 17.580 13.155 1.00 40.50 217 ARG A C 1
ATOM 1708 O O . ARG A 1 217 ? 18.020 17.661 12.421 1.00 40.50 217 ARG A O 1
ATOM 1715 N N . ALA A 1 218 ? 16.369 16.437 13.308 1.00 38.16 218 ALA A N 1
ATOM 1716 C CA . ALA A 1 218 ? 16.702 15.203 12.588 1.00 38.16 218 ALA A CA 1
ATOM 1717 C C . ALA A 1 218 ? 16.306 15.262 11.098 1.00 38.16 218 ALA A C 1
ATOM 1719 O O . ALA A 1 218 ? 17.033 14.754 10.246 1.00 38.16 218 ALA A O 1
ATOM 1720 N N . SER A 1 219 ? 15.209 15.959 10.775 1.00 43.59 219 SER A N 1
ATOM 1721 C CA . SER A 1 219 ? 14.803 16.258 9.392 1.00 43.59 219 SER A CA 1
ATOM 1722 C C . SER A 1 219 ? 15.807 17.187 8.700 1.00 43.59 219 SER A C 1
ATOM 1724 O O . SER A 1 219 ? 16.115 16.992 7.525 1.00 43.59 219 SER A O 1
ATOM 1726 N N . TRP A 1 220 ? 16.419 18.116 9.444 1.00 38.88 220 TRP A N 1
ATOM 1727 C CA . TRP A 1 220 ? 17.483 18.977 8.921 1.00 38.88 220 TRP A CA 1
ATOM 1728 C C . TRP A 1 220 ? 18.734 18.192 8.550 1.00 38.88 220 TRP A C 1
ATOM 1730 O O . TRP A 1 220 ? 19.251 18.400 7.462 1.00 38.88 220 TRP A O 1
ATOM 1740 N N . ALA A 1 221 ? 19.196 17.276 9.406 1.00 37.19 221 ALA A N 1
ATOM 1741 C CA . ALA A 1 221 ? 20.374 16.456 9.125 1.00 37.19 221 ALA A CA 1
ATOM 1742 C C . ALA A 1 221 ? 20.147 15.491 7.952 1.00 37.19 221 ALA A C 1
ATOM 1744 O O . ALA A 1 221 ? 21.041 15.316 7.131 1.00 37.19 221 ALA A O 1
ATOM 1745 N N . HIS A 1 222 ? 18.949 14.908 7.833 1.00 42.66 222 HIS A N 1
ATOM 1746 C CA . HIS A 1 222 ? 18.607 14.023 6.716 1.00 42.66 222 HIS A CA 1
ATOM 1747 C C . HIS A 1 222 ? 18.438 14.795 5.398 1.00 42.66 222 HIS A C 1
ATOM 1749 O O . HIS A 1 222 ? 18.975 14.385 4.373 1.00 42.66 222 HIS A O 1
ATOM 1755 N N . SER A 1 223 ? 17.786 15.961 5.434 1.00 44.94 223 SER A N 1
ATOM 1756 C CA . SER A 1 223 ? 17.660 16.850 4.270 1.00 44.94 223 SER A CA 1
ATOM 1757 C C . SER A 1 223 ? 19.011 17.429 3.850 1.00 44.94 223 SER A C 1
ATOM 1759 O O . SER A 1 223 ? 19.295 17.507 2.661 1.00 44.94 223 SER A O 1
ATOM 1761 N N . TRP A 1 224 ? 19.883 17.775 4.805 1.00 43.50 224 TRP A N 1
ATOM 1762 C CA . TRP A 1 224 ? 21.270 18.152 4.526 1.00 43.50 224 TRP A CA 1
ATOM 1763 C C . TRP A 1 224 ? 22.072 16.986 3.973 1.00 43.50 224 TRP A C 1
ATOM 1765 O O . TRP A 1 224 ? 22.837 17.193 3.046 1.00 43.50 224 TRP A O 1
ATOM 1775 N N . ALA A 1 225 ? 21.896 15.767 4.482 1.00 43.12 225 ALA A N 1
ATOM 1776 C CA . ALA A 1 225 ? 22.569 14.592 3.944 1.00 43.12 225 ALA A CA 1
ATOM 1777 C C . ALA A 1 225 ? 22.121 14.312 2.507 1.00 43.12 225 ALA A C 1
ATOM 1779 O O . ALA A 1 225 ? 22.974 14.076 1.665 1.00 43.12 225 ALA A O 1
ATOM 1780 N N . LEU A 1 226 ? 20.827 14.423 2.195 1.00 46.66 226 LEU A N 1
ATOM 1781 C CA . LEU A 1 226 ? 20.312 14.305 0.828 1.00 46.66 226 LEU A CA 1
ATOM 1782 C C . LEU A 1 226 ? 20.777 15.460 -0.065 1.00 46.66 226 LEU A C 1
ATOM 1784 O O . LEU A 1 226 ? 21.149 15.213 -1.206 1.00 46.66 226 LEU A O 1
ATOM 1788 N N . ALA A 1 227 ? 20.831 16.692 0.447 1.00 47.22 227 ALA A N 1
ATOM 1789 C CA . ALA A 1 227 ? 21.349 17.853 -0.276 1.00 47.22 227 ALA A CA 1
ATOM 1790 C C . ALA A 1 227 ? 22.868 17.772 -0.502 1.00 47.22 227 ALA A C 1
ATOM 1792 O O . ALA A 1 227 ? 23.351 18.154 -1.562 1.00 47.22 227 ALA A O 1
ATOM 1793 N N . MET A 1 228 ? 23.627 17.234 0.455 1.00 43.41 228 MET A N 1
ATOM 1794 C CA . MET A 1 228 ? 25.061 16.980 0.330 1.00 43.41 228 MET A CA 1
ATOM 1795 C C . MET A 1 228 ? 25.335 15.783 -0.569 1.00 43.41 228 MET A C 1
ATOM 1797 O O . MET A 1 228 ? 26.272 15.845 -1.352 1.00 43.41 228 MET A O 1
ATOM 1801 N N . LEU A 1 229 ? 24.517 14.729 -0.517 1.00 46.00 229 LEU A N 1
ATOM 1802 C CA . LEU A 1 229 ? 24.585 13.613 -1.456 1.00 46.00 229 LEU A CA 1
ATOM 1803 C C . LEU A 1 229 ? 24.288 14.132 -2.864 1.00 46.00 229 LEU A C 1
ATOM 1805 O O . LEU A 1 229 ? 25.061 13.885 -3.775 1.00 46.00 229 LEU A O 1
ATOM 1809 N N . ALA A 1 230 ? 23.243 14.943 -3.022 1.00 49.03 230 ALA A N 1
ATOM 1810 C CA . ALA A 1 230 ? 22.891 15.617 -4.263 1.00 49.03 230 ALA A CA 1
ATOM 1811 C C . ALA A 1 230 ? 24.022 16.522 -4.783 1.00 49.03 230 ALA A C 1
ATOM 1813 O O . ALA A 1 230 ? 24.395 16.417 -5.947 1.00 49.03 230 ALA A O 1
ATOM 1814 N N . ALA A 1 231 ? 24.611 17.362 -3.927 1.00 45.09 231 ALA A N 1
ATOM 1815 C CA . ALA A 1 231 ? 25.707 18.264 -4.281 1.00 45.09 231 ALA A CA 1
ATOM 1816 C C . ALA A 1 231 ? 27.018 17.516 -4.574 1.00 45.09 231 ALA A C 1
ATOM 1818 O O . ALA A 1 231 ? 27.735 17.868 -5.505 1.00 45.09 231 ALA A O 1
ATOM 1819 N N . TRP A 1 232 ? 27.320 16.454 -3.825 1.00 47.69 232 TRP A N 1
ATOM 1820 C CA . TRP A 1 232 ? 28.474 15.586 -4.060 1.00 47.69 232 TRP A CA 1
ATOM 1821 C C . TRP A 1 232 ? 28.322 14.806 -5.367 1.00 47.69 232 TRP A C 1
ATOM 1823 O O . TRP A 1 232 ? 29.260 14.730 -6.159 1.00 47.69 232 TRP A O 1
ATOM 1833 N N . LEU A 1 233 ? 27.122 14.293 -5.641 1.00 45.16 233 LEU A N 1
ATOM 1834 C CA . LEU A 1 233 ? 26.778 13.643 -6.901 1.00 45.16 233 LEU A CA 1
ATOM 1835 C C . LEU A 1 233 ? 26.828 14.628 -8.083 1.00 45.16 233 LEU A C 1
ATOM 1837 O O . LEU A 1 233 ? 27.322 14.259 -9.146 1.00 45.16 233 LEU A O 1
ATOM 1841 N N . PHE A 1 234 ? 26.405 15.882 -7.889 1.00 45.75 234 PHE A N 1
ATOM 1842 C CA . PHE A 1 234 ? 26.492 16.957 -8.884 1.00 45.75 234 PHE A CA 1
ATOM 1843 C C . PHE A 1 234 ? 27.945 17.357 -9.185 1.00 45.75 234 PHE A C 1
ATOM 1845 O O . PHE A 1 234 ? 28.362 17.350 -10.342 1.00 45.75 234 PHE A O 1
ATOM 1852 N N . HIS A 1 235 ? 28.757 17.612 -8.155 1.00 45.53 235 HIS A N 1
ATOM 1853 C CA . HIS A 1 235 ? 30.174 17.959 -8.311 1.00 45.53 235 HIS A CA 1
ATOM 1854 C C . HIS A 1 235 ? 30.973 16.812 -8.957 1.00 45.53 235 HIS A C 1
ATOM 1856 O O . HIS A 1 235 ? 31.886 17.032 -9.762 1.00 45.53 235 HIS A O 1
ATOM 1862 N N . ARG A 1 236 ? 30.628 15.560 -8.634 1.00 43.81 236 ARG A N 1
ATOM 1863 C CA . ARG A 1 236 ? 31.245 14.371 -9.237 1.00 43.81 236 ARG A CA 1
ATOM 1864 C C . ARG A 1 236 ? 30.797 14.149 -10.687 1.00 43.81 236 ARG A C 1
ATOM 1866 O O . ARG A 1 236 ? 31.590 13.644 -11.478 1.00 43.81 236 ARG A O 1
ATOM 1873 N N . TRP A 1 237 ? 29.579 14.558 -11.048 1.00 45.97 237 TRP A N 1
ATOM 1874 C CA . TRP A 1 237 ? 29.088 14.571 -12.428 1.00 45.97 237 TRP A CA 1
ATOM 1875 C C . TRP A 1 237 ? 29.775 15.650 -13.277 1.00 45.97 237 TRP A C 1
ATOM 1877 O O . TRP A 1 237 ? 30.271 15.323 -14.356 1.00 45.97 237 TRP A O 1
ATOM 1887 N N . GLU A 1 238 ? 29.901 16.889 -12.783 1.00 41.09 238 GLU A N 1
ATOM 1888 C CA . GLU A 1 238 ? 30.618 17.959 -13.499 1.00 41.09 238 GLU A CA 1
ATOM 1889 C C . GLU A 1 238 ? 32.054 17.543 -13.819 1.00 41.09 238 GLU A C 1
ATOM 1891 O O . GLU A 1 238 ? 32.450 17.584 -14.983 1.00 41.09 238 GLU A O 1
ATOM 1896 N N . SER A 1 239 ? 32.773 17.007 -12.827 1.00 46.12 239 SER A N 1
ATOM 1897 C CA . SER A 1 239 ? 34.147 16.502 -12.985 1.00 46.12 239 SER A CA 1
ATOM 1898 C C . SER A 1 239 ? 34.278 15.448 -14.099 1.00 46.12 239 SER A C 1
ATOM 1900 O O . SER A 1 239 ? 35.309 15.368 -14.759 1.00 46.12 239 SER A O 1
ATOM 1902 N N . PHE A 1 240 ? 33.225 14.662 -14.345 1.00 38.66 240 PHE A N 1
ATOM 1903 C CA . PHE A 1 240 ? 33.191 13.611 -15.367 1.00 38.66 240 PHE A CA 1
ATOM 1904 C C . PHE A 1 240 ? 32.823 14.145 -16.766 1.00 38.66 240 PHE A C 1
ATOM 1906 O O . PHE A 1 240 ? 33.253 13.598 -17.783 1.00 38.66 240 PHE A O 1
ATOM 1913 N N . THR A 1 241 ? 32.032 15.221 -16.847 1.00 40.44 241 THR A N 1
ATOM 1914 C CA . THR A 1 241 ? 31.698 15.881 -18.125 1.00 40.44 241 THR A CA 1
ATOM 1915 C C . THR A 1 241 ? 32.855 16.697 -18.695 1.00 40.44 241 THR A C 1
ATOM 1917 O O . THR A 1 241 ? 32.956 16.832 -19.916 1.00 40.44 241 THR A O 1
ATOM 1920 N N . THR A 1 242 ? 33.748 17.196 -17.838 1.00 45.38 242 THR A N 1
ATOM 1921 C CA . THR A 1 242 ? 34.982 17.873 -18.255 1.00 45.38 242 THR A CA 1
ATOM 1922 C C . THR A 1 242 ? 35.960 16.895 -18.913 1.00 45.38 242 THR A C 1
ATOM 1924 O O . THR A 1 242 ? 36.599 17.250 -19.898 1.00 45.38 242 THR A O 1
ATOM 1927 N N . ASP A 1 243 ? 35.989 15.640 -18.451 1.00 39.75 243 ASP A N 1
ATOM 1928 C CA . ASP A 1 243 ? 36.858 14.573 -18.976 1.00 39.75 243 ASP A CA 1
ATOM 1929 C C . ASP A 1 243 ? 36.402 14.040 -20.352 1.00 39.75 243 ASP A C 1
ATOM 1931 O O . ASP A 1 243 ? 37.210 13.651 -21.193 1.00 39.75 243 ASP A O 1
ATOM 1935 N N . ARG A 1 244 ? 35.093 14.083 -20.653 1.00 38.47 244 ARG A N 1
ATOM 1936 C CA . ARG A 1 244 ? 34.550 13.678 -21.968 1.00 38.47 244 ARG A CA 1
ATOM 1937 C C . ARG A 1 244 ? 34.711 14.721 -23.080 1.00 38.47 244 ARG A C 1
ATOM 1939 O O . ARG A 1 244 ? 34.405 14.404 -24.225 1.00 38.47 244 ARG A O 1
ATOM 1946 N N . ARG A 1 245 ? 35.190 15.939 -22.792 1.00 41.88 245 ARG A N 1
ATOM 1947 C CA . ARG A 1 245 ? 35.517 16.942 -23.832 1.00 41.88 245 ARG A CA 1
ATOM 1948 C C . ARG A 1 245 ? 36.924 16.765 -24.427 1.00 41.88 245 ARG A C 1
ATOM 1950 O O . ARG A 1 245 ? 37.336 17.596 -25.229 1.00 41.88 245 ARG A O 1
ATOM 1957 N N . LEU A 1 246 ? 37.648 15.706 -24.047 1.00 37.38 246 LEU A N 1
ATOM 1958 C CA . LEU A 1 246 ? 39.030 15.432 -24.468 1.00 37.38 246 LEU A CA 1
ATOM 1959 C C . LEU A 1 246 ? 39.220 14.103 -25.222 1.00 37.38 246 LEU A C 1
ATOM 1961 O O . LEU A 1 246 ? 40.345 13.623 -25.337 1.00 37.38 246 LEU A O 1
ATOM 1965 N N . LEU A 1 247 ? 38.160 13.514 -25.778 1.00 29.77 247 LEU A N 1
ATOM 1966 C CA . LEU A 1 247 ? 38.289 12.417 -26.743 1.00 29.77 247 LEU A CA 1
ATOM 1967 C C . LEU A 1 247 ? 37.591 12.821 -28.054 1.00 29.77 247 LEU A C 1
ATOM 1969 O O . LEU A 1 247 ? 36.479 13.346 -27.971 1.00 29.77 247 LEU A O 1
ATOM 1973 N N . PRO A 1 248 ? 38.270 12.667 -29.209 1.00 36.91 248 PRO A N 1
ATOM 1974 C CA . PRO A 1 248 ? 37.887 13.275 -30.486 1.00 36.91 248 PRO A CA 1
ATOM 1975 C C . PRO A 1 248 ? 36.567 12.754 -31.059 1.00 36.91 248 PRO A C 1
ATOM 1977 O O . PRO A 1 248 ? 36.234 11.569 -30.825 1.00 36.91 248 PRO A O 1
#